Protein AF-A0A0K8Q6B9-F1 (afdb_monomer)

Structure (mmCIF, N/CA/C/O backbone):
data_AF-A0A0K8Q6B9-F1
#
_entry.id   AF-A0A0K8Q6B9-F1
#
loop_
_atom_site.group_PDB
_atom_site.id
_atom_site.type_symbol
_atom_site.label_atom_id
_atom_site.label_alt_id
_atom_site.label_comp_id
_atom_site.label_asym_id
_atom_site.label_entity_id
_atom_site.label_seq_id
_atom_site.pdbx_PDB_ins_code
_atom_site.Cartn_x
_atom_site.Cartn_y
_atom_site.Cartn_z
_atom_site.occupancy
_atom_site.B_iso_or_equiv
_atom_site.auth_seq_id
_atom_site.auth_comp_id
_atom_site.auth_asym_id
_atom_site.auth_atom_id
_atom_site.pdbx_PDB_model_num
ATOM 1 N N . MET A 1 1 ? 32.726 7.159 -2.406 1.00 52.50 1 MET A N 1
ATOM 2 C CA . MET A 1 1 ? 33.282 6.054 -3.217 1.00 52.50 1 MET A CA 1
ATOM 3 C C . MET A 1 1 ? 33.604 4.907 -2.269 1.00 52.50 1 MET A C 1
ATOM 5 O O . MET A 1 1 ? 34.440 5.104 -1.403 1.00 52.50 1 MET A O 1
ATOM 9 N N . GLY A 1 2 ? 32.863 3.796 -2.312 1.00 69.50 2 GLY A N 1
ATOM 10 C CA . GLY A 1 2 ? 32.936 2.729 -1.297 1.00 69.50 2 GLY A CA 1
ATOM 11 C C . GLY A 1 2 ? 32.462 1.387 -1.859 1.00 69.50 2 GLY A C 1
ATOM 12 O O . GLY A 1 2 ? 33.198 0.741 -2.583 1.00 69.50 2 GLY A O 1
ATOM 13 N N . LEU A 1 3 ? 31.213 0.985 -1.608 1.00 58.31 3 LEU A N 1
ATOM 14 C CA . LEU A 1 3 ? 30.665 -0.294 -2.102 1.00 58.31 3 LEU A CA 1
ATOM 15 C C . LEU A 1 3 ? 30.385 -0.330 -3.620 1.00 58.31 3 LEU A C 1
ATOM 17 O O . LEU A 1 3 ? 30.368 -1.401 -4.214 1.00 58.31 3 LEU A O 1
ATOM 21 N N . ALA A 1 4 ? 30.210 0.824 -4.267 1.00 59.00 4 ALA A N 1
ATOM 22 C CA . ALA A 1 4 ? 29.863 0.916 -5.691 1.00 59.00 4 ALA A CA 1
ATOM 23 C C . ALA A 1 4 ? 31.006 0.560 -6.670 1.00 59.00 4 ALA A C 1
ATOM 25 O O . ALA A 1 4 ? 30.773 0.511 -7.873 1.00 59.00 4 ALA A O 1
ATOM 26 N N . THR A 1 5 ? 32.235 0.344 -6.187 1.00 64.56 5 THR A N 1
ATOM 27 C CA . THR A 1 5 ? 33.373 -0.094 -7.021 1.00 64.56 5 THR A CA 1
ATOM 28 C C . THR A 1 5 ? 33.548 -1.613 -7.035 1.00 64.56 5 THR A C 1
ATOM 30 O O . THR A 1 5 ? 34.213 -2.137 -7.921 1.00 64.56 5 THR A O 1
ATOM 33 N N . ILE A 1 6 ? 32.954 -2.316 -6.064 1.00 73.81 6 ILE A N 1
ATOM 34 C CA . ILE A 1 6 ? 33.060 -3.774 -5.887 1.00 73.81 6 ILE A CA 1
ATOM 35 C C . ILE A 1 6 ? 31.790 -4.477 -6.401 1.00 73.81 6 ILE A C 1
ATOM 37 O O . ILE A 1 6 ? 31.825 -5.657 -6.739 1.00 73.81 6 ILE A O 1
ATOM 41 N N . MET A 1 7 ? 30.665 -3.759 -6.503 1.00 77.69 7 MET A N 1
ATOM 42 C CA . MET A 1 7 ? 29.388 -4.279 -7.001 1.00 77.69 7 MET A CA 1
ATOM 43 C C . MET A 1 7 ? 28.570 -3.208 -7.748 1.00 77.69 7 MET A C 1
ATOM 45 O O . MET A 1 7 ? 28.792 -2.015 -7.530 1.00 77.69 7 MET A O 1
ATOM 49 N N . PRO A 1 8 ? 27.590 -3.604 -8.589 1.00 82.94 8 PRO A N 1
ATOM 50 C CA . PRO A 1 8 ? 26.708 -2.666 -9.280 1.00 82.94 8 PRO A CA 1
ATOM 51 C C . PRO A 1 8 ? 25.977 -1.721 -8.318 1.00 82.94 8 PRO A C 1
ATOM 53 O O . PRO A 1 8 ? 25.529 -2.133 -7.245 1.00 82.94 8 PRO A O 1
ATOM 56 N N . ALA A 1 9 ? 25.782 -0.464 -8.729 1.00 83.31 9 ALA A N 1
ATOM 57 C CA . ALA A 1 9 ? 25.163 0.571 -7.895 1.00 83.31 9 ALA A CA 1
ATOM 58 C C . ALA A 1 9 ? 23.762 0.190 -7.376 1.00 83.31 9 ALA A C 1
ATOM 60 O O . ALA A 1 9 ? 23.412 0.520 -6.243 1.00 83.31 9 ALA A O 1
ATOM 61 N N . TRP A 1 10 ? 22.983 -0.553 -8.169 1.00 88.06 10 TRP A N 1
ATOM 62 C CA . TRP A 1 10 ? 21.659 -1.036 -7.769 1.00 88.06 10 TRP A CA 1
ATOM 63 C C . TRP A 1 10 ? 21.729 -2.032 -6.600 1.00 88.06 10 TRP A C 1
ATOM 65 O O . TRP A 1 10 ? 20.901 -1.970 -5.694 1.00 88.06 10 TRP A O 1
ATOM 75 N N . LEU A 1 11 ? 22.744 -2.902 -6.565 1.00 85.81 11 LEU A N 1
ATOM 76 C CA . LEU A 1 11 ? 22.923 -3.878 -5.489 1.00 85.81 11 LEU A CA 1
ATOM 77 C C . LEU A 1 11 ? 23.372 -3.184 -4.201 1.00 85.81 11 LEU A C 1
ATOM 79 O O . LEU A 1 11 ? 22.845 -3.463 -3.125 1.00 85.81 11 LEU A O 1
ATOM 83 N N . ALA A 1 12 ? 24.288 -2.220 -4.320 1.00 86.56 12 ALA A N 1
ATOM 84 C CA . ALA A 1 12 ? 24.705 -1.398 -3.191 1.00 86.56 12 ALA A CA 1
ATOM 85 C C . ALA A 1 12 ? 23.514 -0.635 -2.578 1.00 86.56 12 ALA A C 1
ATOM 87 O O . ALA A 1 12 ? 23.374 -0.601 -1.356 1.00 86.56 12 ALA A O 1
ATOM 88 N N . ALA A 1 13 ? 22.621 -0.080 -3.408 1.00 86.75 13 ALA A N 1
ATOM 89 C CA . ALA A 1 13 ? 21.412 0.596 -2.940 1.00 86.75 13 ALA A CA 1
ATOM 90 C C . ALA A 1 13 ? 20.470 -0.350 -2.172 1.00 86.75 13 ALA A C 1
ATOM 92 O O . ALA A 1 13 ? 19.975 0.020 -1.106 1.00 86.75 13 ALA A O 1
ATOM 93 N N . LEU A 1 14 ? 20.271 -1.583 -2.657 1.00 93.00 14 LEU A N 1
ATOM 94 C CA . LEU A 1 14 ? 19.469 -2.591 -1.955 1.00 93.00 14 LEU A CA 1
ATOM 95 C C . LEU A 1 14 ? 20.076 -2.975 -0.603 1.00 93.00 14 LEU A C 1
ATOM 97 O O . LEU A 1 14 ? 19.341 -3.074 0.376 1.00 93.00 14 LEU A O 1
ATOM 101 N N . LEU A 1 15 ? 21.399 -3.142 -0.514 1.00 91.31 15 LEU A N 1
ATOM 102 C CA . LEU A 1 15 ? 22.068 -3.466 0.752 1.00 91.31 15 LEU A CA 1
ATOM 103 C C . LEU A 1 15 ? 21.968 -2.331 1.772 1.00 91.31 15 LEU A C 1
ATOM 105 O O . LEU A 1 15 ? 21.720 -2.581 2.951 1.00 91.31 15 LEU A O 1
ATOM 109 N N . VAL A 1 16 ? 22.116 -1.082 1.328 1.00 91.25 16 VAL A N 1
ATOM 110 C CA . VAL A 1 16 ? 21.929 0.086 2.197 1.00 91.25 16 VAL A CA 1
ATOM 111 C C . VAL A 1 16 ? 20.477 0.164 2.671 1.00 91.25 16 VAL A C 1
ATOM 113 O O . VAL A 1 16 ? 20.232 0.336 3.862 1.00 91.25 16 VAL A O 1
ATOM 116 N N . CYS A 1 17 ? 19.509 -0.032 1.773 1.00 95.19 17 CYS A N 1
ATOM 117 C CA . CYS A 1 17 ? 18.093 -0.067 2.133 1.00 95.19 17 CYS A CA 1
ATOM 118 C C . CYS A 1 17 ? 17.791 -1.189 3.140 1.00 95.19 17 CYS A C 1
ATOM 120 O O . CYS A 1 17 ? 17.151 -0.946 4.162 1.00 95.19 17 CYS A O 1
ATOM 122 N N . ALA A 1 18 ? 18.327 -2.391 2.915 1.00 95.56 18 ALA A N 1
ATOM 123 C CA . ALA A 1 18 ? 18.199 -3.517 3.832 1.00 95.56 18 ALA A CA 1
ATOM 124 C C . ALA A 1 18 ? 18.795 -3.204 5.214 1.00 95.56 18 ALA A C 1
ATOM 126 O O . ALA A 1 18 ? 18.163 -3.486 6.230 1.00 95.56 18 ALA A O 1
ATOM 127 N N . LEU A 1 19 ? 19.964 -2.558 5.272 1.00 95.94 19 LEU A N 1
ATOM 128 C CA . LEU A 1 19 ? 20.563 -2.110 6.530 1.00 95.94 19 LEU A CA 1
ATOM 129 C C . LEU A 1 19 ? 19.647 -1.127 7.274 1.00 95.94 19 LEU A C 1
ATOM 131 O O . LEU A 1 19 ? 19.423 -1.286 8.474 1.00 95.94 19 LEU A O 1
ATOM 135 N N . PHE A 1 20 ? 19.069 -0.150 6.571 1.00 97.06 20 PHE A N 1
ATOM 136 C CA . PHE A 1 20 ? 18.106 0.778 7.167 1.00 97.06 20 PHE A CA 1
ATOM 137 C C . PHE A 1 20 ? 16.841 0.073 7.657 1.00 97.06 20 PHE A C 1
ATOM 139 O O . PHE A 1 20 ? 16.365 0.393 8.744 1.00 97.06 20 PHE A O 1
ATOM 146 N N . LEU A 1 21 ? 16.322 -0.910 6.917 1.00 96.69 21 LEU A N 1
ATOM 147 C CA . LEU A 1 21 ? 15.183 -1.717 7.360 1.00 96.69 21 LEU A CA 1
ATOM 148 C C . LEU A 1 21 ? 15.510 -2.516 8.622 1.00 96.69 21 LEU A C 1
ATOM 150 O O . LEU A 1 21 ? 14.675 -2.587 9.519 1.00 96.69 21 LEU A O 1
ATOM 154 N N . ILE A 1 22 ? 16.722 -3.062 8.739 1.00 96.94 22 ILE A N 1
ATOM 155 C CA . ILE A 1 22 ? 17.171 -3.760 9.951 1.00 96.94 22 ILE A CA 1
ATOM 156 C C . ILE A 1 22 ? 17.223 -2.789 11.136 1.00 96.94 22 ILE A C 1
ATOM 158 O O . ILE A 1 22 ? 16.688 -3.094 12.202 1.00 96.94 22 ILE A O 1
ATOM 162 N N . ILE A 1 23 ? 17.809 -1.603 10.959 1.00 96.44 23 ILE A N 1
ATOM 163 C CA . ILE A 1 23 ? 17.871 -0.580 12.014 1.00 96.44 23 ILE A CA 1
ATOM 164 C C . ILE A 1 23 ? 16.460 -0.132 12.411 1.00 96.44 23 ILE A C 1
ATOM 166 O O . ILE A 1 23 ? 16.152 -0.059 13.601 1.00 96.44 23 ILE A O 1
ATOM 170 N N . ALA A 1 24 ? 15.584 0.115 11.435 1.00 96.19 24 ALA A N 1
ATOM 171 C CA . ALA A 1 24 ? 14.193 0.482 11.667 1.00 96.19 24 ALA A CA 1
ATOM 172 C C . ALA A 1 24 ? 13.430 -0.627 12.401 1.00 96.19 24 ALA A C 1
ATOM 174 O O . ALA A 1 24 ? 12.689 -0.337 13.335 1.00 96.19 24 ALA A O 1
ATOM 175 N N . LEU A 1 25 ? 13.650 -1.893 12.043 1.00 96.31 25 LEU A N 1
ATOM 176 C CA . LEU A 1 25 ? 13.045 -3.045 12.706 1.00 96.31 25 LEU A CA 1
ATOM 177 C C . LEU A 1 25 ? 13.504 -3.15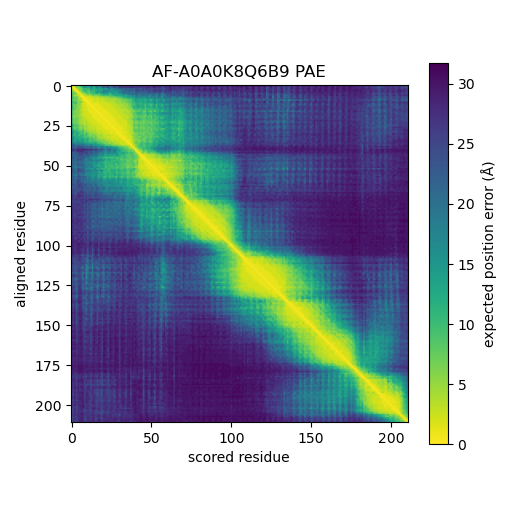5 14.164 1.00 96.31 25 LEU A C 1
ATOM 179 O O . LEU A 1 25 ? 12.677 -3.335 15.057 1.00 96.31 25 LEU A O 1
ATOM 183 N N . ILE A 1 26 ? 14.806 -3.005 14.428 1.00 96.25 26 ILE A N 1
ATOM 184 C CA . ILE A 1 26 ? 15.353 -3.004 15.791 1.00 96.25 26 ILE A CA 1
ATOM 185 C C . ILE A 1 26 ? 14.774 -1.828 16.586 1.00 96.25 26 ILE A C 1
ATOM 187 O O . ILE A 1 26 ? 14.287 -2.020 17.702 1.00 96.25 26 ILE A O 1
ATOM 191 N N . GLY A 1 27 ? 14.763 -0.629 16.001 1.00 95.75 27 GLY A N 1
ATOM 192 C CA . GLY A 1 27 ? 14.175 0.569 16.595 1.00 95.75 27 GLY A CA 1
ATOM 193 C C . GLY A 1 27 ? 12.688 0.396 16.901 1.00 95.75 27 GLY A C 1
ATOM 194 O O . GLY A 1 27 ? 12.253 0.723 18.001 1.00 95.75 27 GLY A O 1
ATOM 195 N N . ALA A 1 28 ? 11.922 -0.201 15.989 1.00 94.25 28 ALA A N 1
ATOM 196 C CA . ALA A 1 28 ? 10.511 -0.513 16.179 1.00 94.25 28 ALA A CA 1
ATOM 197 C C . ALA A 1 28 ? 10.303 -1.556 17.283 1.00 94.25 28 ALA A C 1
ATOM 199 O O . ALA A 1 28 ? 9.434 -1.379 18.129 1.00 94.25 28 ALA A O 1
ATOM 200 N N . LEU A 1 29 ? 11.117 -2.614 17.346 1.00 93.50 29 LEU A N 1
ATOM 201 C CA . LEU A 1 29 ? 11.032 -3.633 18.399 1.00 93.50 29 LEU A CA 1
ATOM 202 C C . LEU A 1 29 ? 11.356 -3.060 19.785 1.00 93.50 29 LEU A C 1
ATOM 204 O O . LEU A 1 29 ? 10.646 -3.337 20.756 1.00 93.50 29 LEU A O 1
ATOM 208 N N . VAL A 1 30 ? 12.413 -2.252 19.893 1.00 92.69 30 VAL A N 1
ATOM 209 C CA . VAL A 1 30 ? 12.786 -1.570 21.142 1.00 92.69 30 VAL A CA 1
ATOM 210 C C . VAL A 1 30 ? 11.733 -0.529 21.512 1.00 92.69 30 VAL A C 1
ATOM 212 O O . VAL A 1 30 ? 11.295 -0.492 22.663 1.00 92.69 30 VAL A O 1
ATOM 215 N N . GLY A 1 31 ? 11.282 0.254 20.533 1.00 87.94 31 GLY A N 1
ATOM 216 C CA . GLY A 1 31 ? 10.220 1.243 20.653 1.00 87.94 31 GLY A CA 1
ATOM 217 C C . GLY A 1 31 ? 8.933 0.614 21.166 1.00 87.94 31 GLY A C 1
ATOM 218 O O . GLY A 1 31 ? 8.438 1.042 22.195 1.00 87.94 31 GLY A O 1
ATOM 219 N N . LEU A 1 32 ? 8.459 -0.477 20.563 1.00 85.25 32 LEU A N 1
ATOM 220 C CA . LEU A 1 32 ? 7.285 -1.231 21.014 1.00 85.25 32 LEU A CA 1
ATOM 221 C C . LEU A 1 32 ? 7.453 -1.763 22.439 1.00 85.25 32 LEU A C 1
ATOM 223 O O . LEU A 1 32 ? 6.526 -1.686 23.241 1.00 85.25 32 LEU A O 1
ATOM 227 N N . ARG A 1 33 ? 8.629 -2.299 22.785 1.00 83.50 33 ARG A N 1
ATOM 228 C CA . ARG A 1 33 ? 8.900 -2.803 24.142 1.00 83.50 33 ARG A CA 1
ATOM 229 C C . ARG A 1 33 ? 8.902 -1.688 25.184 1.00 83.50 33 ARG A C 1
ATOM 231 O O . ARG A 1 33 ? 8.390 -1.890 26.283 1.00 83.50 33 ARG A O 1
ATOM 238 N N . LYS A 1 34 ? 9.475 -0.528 24.860 1.00 81.56 34 LYS A N 1
ATOM 239 C CA . LYS A 1 34 ? 9.505 0.647 25.740 1.00 81.56 34 LYS A CA 1
ATOM 240 C C . LYS A 1 34 ? 8.140 1.322 25.813 1.00 81.56 34 LYS A C 1
ATOM 242 O O . LYS A 1 34 ? 7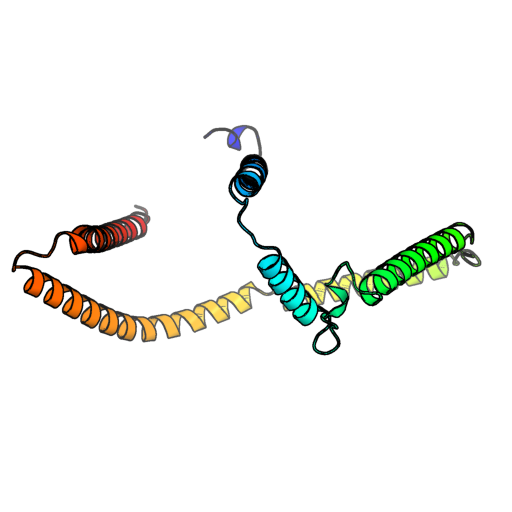.714 1.647 26.909 1.00 81.56 34 LYS A O 1
ATOM 247 N N . PHE A 1 35 ? 7.431 1.423 24.697 1.00 79.12 35 PHE A N 1
ATOM 248 C CA . PHE A 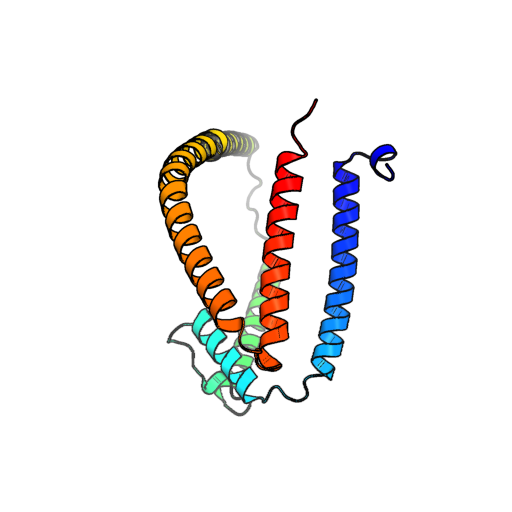1 35 ? 6.069 1.935 24.594 1.00 79.12 35 PHE A CA 1
ATOM 249 C C . PHE A 1 35 ? 5.094 1.100 25.429 1.00 79.12 35 PHE A C 1
ATOM 251 O O . PHE A 1 35 ? 4.374 1.652 26.250 1.00 79.12 35 PHE A O 1
ATOM 258 N N . LYS A 1 36 ? 5.160 -0.237 25.342 1.00 70.38 36 LYS A N 1
ATOM 259 C CA . LYS A 1 36 ? 4.370 -1.141 26.200 1.00 70.38 36 LYS A CA 1
ATOM 260 C C . LYS A 1 36 ? 4.673 -0.976 27.692 1.00 70.38 36 LYS A C 1
ATOM 262 O O . LYS A 1 36 ? 3.767 -1.083 28.502 1.00 70.38 36 LYS A O 1
ATOM 267 N N . LYS A 1 37 ? 5.935 -0.730 28.065 1.00 71.12 37 LYS A N 1
ATOM 268 C CA . LYS A 1 37 ? 6.324 -0.491 29.469 1.00 71.12 37 LYS A CA 1
ATOM 269 C C . LYS A 1 37 ? 5.956 0.912 29.960 1.00 71.12 37 LYS A C 1
ATOM 271 O O . LYS A 1 37 ? 5.688 1.081 31.141 1.00 71.12 37 LYS A O 1
ATOM 276 N N . ALA A 1 38 ? 5.967 1.899 29.068 1.00 69.12 38 ALA A N 1
ATOM 277 C CA . ALA A 1 38 ? 5.635 3.288 29.361 1.00 69.12 38 ALA A CA 1
ATOM 278 C C . ALA A 1 38 ? 4.122 3.562 29.338 1.00 69.12 38 ALA A C 1
ATOM 280 O O . ALA A 1 38 ? 3.703 4.626 29.781 1.00 69.12 38 ALA A O 1
ATOM 281 N N . MET A 1 39 ? 3.304 2.613 28.864 1.00 57.97 39 MET A N 1
ATOM 282 C CA . MET A 1 39 ? 1.842 2.687 28.906 1.00 57.97 39 MET A CA 1
ATOM 283 C C . MET A 1 39 ? 1.225 1.686 29.897 1.00 57.97 39 MET A C 1
ATOM 285 O O . MET A 1 39 ? 0.671 0.671 29.481 1.00 57.97 39 MET A O 1
ATOM 289 N N . PRO A 1 40 ? 1.208 1.999 31.204 1.00 59.66 40 PRO A N 1
ATOM 290 C CA . PRO A 1 40 ? 0.218 1.463 32.135 1.00 59.66 40 PRO A CA 1
ATOM 291 C C . PRO A 1 40 ? -1.125 2.233 32.090 1.00 59.66 40 PRO A C 1
ATOM 293 O O . PRO A 1 40 ? -1.908 2.134 33.025 1.00 59.66 40 PRO A O 1
ATOM 296 N N . LEU A 1 41 ? -1.392 3.029 31.040 1.00 55.97 41 LEU A N 1
ATOM 297 C CA . LEU A 1 41 ? -2.471 4.035 31.006 1.00 55.97 41 LEU A CA 1
ATOM 298 C C . LEU A 1 41 ? -3.359 4.002 29.749 1.00 55.97 41 LEU A C 1
ATOM 300 O O . LEU A 1 41 ? -4.010 4.998 29.458 1.00 55.97 41 LEU A O 1
ATOM 304 N N . LEU A 1 42 ? -3.394 2.916 28.972 1.00 59.94 42 LEU A N 1
ATOM 305 C CA . LEU A 1 42 ? -4.498 2.734 28.020 1.00 59.94 42 LEU A CA 1
ATOM 306 C C . LEU A 1 42 ? -5.636 2.059 28.793 1.00 59.94 42 LEU A C 1
ATOM 308 O O . LEU A 1 42 ? -5.556 0.844 28.992 1.00 59.94 42 LEU A O 1
ATOM 312 N N . PRO A 1 43 ? -6.642 2.805 29.294 1.00 66.62 43 PRO A N 1
ATOM 313 C CA . PRO A 1 43 ? -7.769 2.188 29.969 1.00 66.62 43 PRO A CA 1
ATOM 314 C C . PRO A 1 43 ? -8.466 1.240 28.994 1.00 66.62 43 PRO A C 1
ATOM 316 O O . PRO A 1 43 ? -8.495 1.478 27.781 1.00 66.62 43 PRO A O 1
ATOM 319 N N . GLU A 1 44 ? -9.018 0.146 29.518 1.00 70.00 44 GLU A N 1
ATOM 320 C CA . GLU A 1 44 ? -9.679 -0.872 28.693 1.00 70.00 44 GLU A CA 1
ATOM 321 C C . GLU A 1 44 ? -10.752 -0.277 27.771 1.00 70.00 44 GLU A C 1
ATOM 323 O O . GLU A 1 44 ? -10.966 -0.771 26.663 1.00 70.00 44 GLU A O 1
ATOM 328 N N . ASP A 1 45 ? -11.350 0.840 28.179 1.00 70.81 45 ASP A N 1
ATOM 329 C CA . ASP A 1 45 ? -12.348 1.575 27.412 1.00 70.81 45 ASP A CA 1
ATOM 330 C C . ASP A 1 45 ? -11.801 2.166 26.100 1.00 70.81 45 ASP A C 1
ATOM 332 O O . ASP A 1 45 ? -12.507 2.148 25.094 1.00 70.81 45 ASP A O 1
ATOM 336 N N . THR A 1 46 ? -10.539 2.615 26.034 1.00 78.06 46 THR A N 1
ATOM 337 C CA . THR A 1 46 ? -9.959 3.141 24.777 1.00 78.06 46 THR A CA 1
ATOM 338 C C . THR A 1 46 ? -9.674 2.021 23.785 1.00 78.06 46 THR A C 1
ATOM 340 O O . THR A 1 46 ? -9.882 2.166 22.582 1.00 78.06 46 THR A O 1
ATOM 343 N N . ILE A 1 47 ? -9.232 0.868 24.294 1.00 77.19 47 ILE A N 1
ATOM 344 C CA . ILE A 1 47 ? -9.042 -0.335 23.479 1.00 77.19 47 ILE A CA 1
ATOM 345 C C . ILE A 1 47 ? -10.402 -0.847 22.989 1.00 77.19 47 ILE A C 1
ATOM 347 O O . ILE A 1 47 ? -10.507 -1.307 21.851 1.00 77.19 47 ILE A O 1
ATOM 351 N N . ARG A 1 48 ? -11.448 -0.752 23.818 1.00 79.38 48 ARG A N 1
ATOM 352 C CA . ARG A 1 48 ? -12.822 -1.103 23.440 1.00 79.38 48 ARG A CA 1
ATOM 353 C C . ARG A 1 48 ? -13.359 -0.177 22.348 1.00 79.38 48 ARG A C 1
ATOM 355 O O . ARG A 1 48 ? -13.875 -0.692 21.362 1.00 79.38 48 ARG A O 1
ATOM 362 N N . GLY A 1 49 ? -13.167 1.138 22.477 1.00 82.81 49 GLY A N 1
ATOM 363 C CA . GLY A 1 49 ? -13.536 2.124 21.454 1.00 82.81 49 GLY A CA 1
ATOM 364 C C . GLY A 1 49 ? -12.846 1.859 20.114 1.00 82.81 49 GLY A C 1
ATOM 365 O O . GLY A 1 49 ? -13.512 1.689 19.103 1.00 82.81 49 GLY A O 1
ATOM 366 N N . LEU A 1 50 ? -11.525 1.651 20.120 1.00 83.31 50 LEU A N 1
ATOM 367 C CA . LEU A 1 50 ? -10.772 1.304 18.905 1.00 83.31 50 LEU A CA 1
ATOM 368 C C . LEU A 1 50 ? -11.247 0.000 18.251 1.00 83.31 50 LEU A C 1
ATOM 370 O O . LEU A 1 50 ? -11.316 -0.096 17.027 1.00 83.31 50 LEU A O 1
ATOM 374 N N . LYS A 1 51 ? -11.563 -1.025 19.051 1.00 82.81 51 LYS A N 1
ATOM 375 C CA . LYS A 1 51 ? -12.117 -2.281 18.528 1.00 82.81 51 LYS A CA 1
ATOM 376 C C . LYS A 1 51 ? -13.530 -2.103 17.975 1.00 82.81 51 LYS A C 1
ATOM 378 O O . LYS A 1 51 ? -13.867 -2.787 17.015 1.00 82.81 51 LYS A O 1
ATOM 383 N N . HIS A 1 52 ? -14.332 -1.220 18.565 1.00 82.50 52 HIS A N 1
ATOM 384 C CA . HIS A 1 52 ? -15.651 -0.862 18.057 1.00 82.50 52 HIS A CA 1
ATOM 385 C C . HIS A 1 52 ? -15.539 -0.159 16.701 1.00 82.50 52 HIS A C 1
ATOM 387 O O . HIS A 1 52 ? -16.149 -0.615 15.740 1.00 82.50 52 HIS A O 1
ATOM 393 N N . ASP A 1 53 ? -14.667 0.844 16.585 1.00 85.12 53 ASP A N 1
ATOM 394 C CA . ASP A 1 53 ? -14.440 1.574 15.333 1.00 85.12 53 ASP A CA 1
ATOM 395 C C . ASP A 1 53 ? -13.922 0.649 14.218 1.00 85.12 53 ASP A C 1
ATOM 397 O O . ASP A 1 53 ? -14.388 0.702 13.080 1.00 85.12 53 ASP A O 1
ATOM 401 N N . LEU A 1 54 ? -13.005 -0.269 14.549 1.00 84.44 54 LEU A N 1
ATOM 402 C CA . LEU A 1 54 ? -12.536 -1.312 13.628 1.00 84.44 54 LEU A CA 1
ATOM 403 C C . LEU A 1 54 ? -13.639 -2.309 13.244 1.00 84.44 54 LEU A C 1
ATOM 405 O O . LEU A 1 54 ? -13.665 -2.781 12.107 1.00 84.44 54 LEU A O 1
ATOM 409 N N . GLY A 1 55 ? -14.525 -2.647 14.182 1.00 83.00 55 GLY A N 1
ATOM 410 C CA . GLY A 1 55 ? -15.683 -3.506 13.946 1.00 83.00 55 GLY A CA 1
ATOM 411 C C . GLY A 1 55 ? -16.652 -2.880 12.951 1.00 83.00 55 GLY A C 1
ATOM 412 O O . GLY A 1 55 ? -16.992 -3.505 11.950 1.00 83.00 55 GLY A O 1
ATOM 413 N N . ILE A 1 56 ? -16.994 -1.609 13.157 1.00 84.81 56 ILE A N 1
ATOM 414 C CA . ILE A 1 56 ? -17.848 -0.829 12.256 1.00 84.81 56 ILE A CA 1
ATOM 415 C C . ILE A 1 56 ? -17.189 -0.649 10.884 1.00 84.81 56 ILE A C 1
ATOM 417 O O . ILE A 1 56 ? -17.846 -0.829 9.863 1.00 84.81 56 ILE A O 1
ATOM 421 N N . ALA A 1 57 ? -15.885 -0.367 10.821 1.00 87.94 57 ALA A N 1
ATOM 422 C CA . ALA A 1 57 ? -15.176 -0.232 9.546 1.00 87.94 57 ALA A CA 1
ATOM 423 C C . ALA A 1 57 ? -15.168 -1.532 8.720 1.00 87.94 57 ALA A C 1
ATOM 425 O O . ALA A 1 57 ? -15.092 -1.487 7.493 1.00 87.94 57 ALA A O 1
ATOM 426 N N . LYS A 1 58 ? -15.229 -2.692 9.384 1.00 84.25 58 LYS A N 1
ATOM 427 C CA . LYS A 1 58 ? -15.171 -4.003 8.733 1.00 84.25 58 LYS A CA 1
ATOM 428 C C . LYS A 1 58 ? -16.548 -4.582 8.408 1.00 84.25 58 LYS A C 1
ATOM 430 O O . LYS A 1 58 ? -16.714 -5.178 7.348 1.00 84.25 58 LYS A O 1
ATOM 435 N N . GLU A 1 59 ? -17.494 -4.475 9.334 1.00 81.00 59 GLU A N 1
ATOM 436 C CA . GLU A 1 59 ? -18.799 -5.153 9.282 1.00 81.00 59 GLU A CA 1
ATOM 437 C C . GLU A 1 59 ? -19.968 -4.165 9.098 1.00 81.00 59 GLU A C 1
ATOM 439 O O . GLU A 1 59 ? -21.099 -4.581 8.849 1.00 81.00 59 GLU A O 1
ATOM 444 N N . GLY A 1 60 ? -19.707 -2.854 9.143 1.00 78.25 60 GLY A N 1
ATOM 445 C CA . GLY A 1 60 ? -20.719 -1.815 8.964 1.00 78.25 60 GLY A CA 1
ATOM 446 C C . GLY A 1 60 ? -21.743 -1.790 10.101 1.00 78.25 60 GLY A C 1
ATOM 447 O O . GLY A 1 60 ? -21.446 -2.138 11.241 1.00 78.25 60 GLY A O 1
ATOM 448 N N . SER A 1 61 ? -22.980 -1.396 9.793 1.00 75.25 61 SER A N 1
ATOM 449 C CA . SER A 1 61 ? -24.092 -1.323 10.758 1.00 75.25 61 SER A CA 1
ATOM 450 C C . SER A 1 61 ? -24.560 -2.679 11.298 1.00 75.25 61 SER A C 1
ATOM 452 O O . SER A 1 61 ? -25.370 -2.717 12.220 1.00 75.25 61 SER A O 1
ATOM 454 N N . ALA A 1 62 ? -24.067 -3.787 10.739 1.00 79.06 62 ALA A N 1
ATOM 455 C CA . ALA A 1 62 ? -24.343 -5.132 11.231 1.00 79.06 62 ALA A CA 1
ATOM 456 C C . ALA A 1 62 ? -23.451 -5.528 12.425 1.00 79.06 62 ALA A C 1
ATOM 458 O O . ALA A 1 62 ? -23.627 -6.612 12.981 1.00 79.06 62 ALA A O 1
ATOM 459 N N . PHE A 1 63 ? -22.490 -4.682 12.811 1.00 75.50 63 PHE A N 1
ATOM 460 C CA . PHE A 1 63 ? -21.593 -4.948 13.929 1.00 75.50 63 PHE A CA 1
ATOM 461 C C . PHE A 1 63 ? -22.320 -4.835 15.276 1.00 75.50 63 PHE A C 1
ATOM 463 O O . PHE A 1 63 ? -22.807 -3.766 15.645 1.00 75.50 63 PHE A O 1
ATOM 470 N N . ASP A 1 64 ? -22.336 -5.929 16.038 1.00 76.75 64 ASP A N 1
ATOM 471 C CA . ASP A 1 64 ? -22.901 -5.962 17.385 1.00 76.75 64 ASP A CA 1
ATOM 472 C C . ASP A 1 64 ? -21.822 -5.632 18.443 1.00 76.75 64 ASP A C 1
ATOM 474 O O . ASP A 1 64 ? -20.896 -6.429 18.661 1.00 76.75 64 ASP A O 1
ATOM 478 N N . PRO A 1 65 ? -21.915 -4.482 19.141 1.00 72.62 65 PRO A N 1
ATOM 479 C CA . PRO A 1 65 ? -20.950 -4.094 20.166 1.00 72.62 65 PRO A CA 1
ATOM 480 C C . PRO A 1 65 ? -20.937 -5.037 21.380 1.00 72.62 65 PRO A C 1
ATOM 482 O O . PRO A 1 65 ? -19.931 -5.068 22.092 1.00 72.62 65 PRO A O 1
ATOM 485 N N . ALA A 1 66 ? -21.985 -5.840 21.608 1.00 70.31 66 ALA A N 1
ATOM 486 C CA . ALA A 1 66 ? -22.044 -6.799 22.715 1.00 70.31 66 ALA A CA 1
ATOM 487 C C . ALA A 1 66 ? -21.009 -7.932 22.583 1.00 70.31 66 ALA A C 1
ATOM 489 O O . ALA A 1 66 ? -20.613 -8.535 23.582 1.00 70.31 66 ALA A O 1
ATOM 490 N N . VAL A 1 67 ? -20.500 -8.191 21.372 1.00 66.94 67 VAL A N 1
ATOM 491 C CA . VAL A 1 67 ? -19.441 -9.186 21.109 1.00 66.94 67 VAL A CA 1
ATOM 492 C C . VAL A 1 67 ? -18.082 -8.754 21.688 1.00 66.94 67 VAL A C 1
ATOM 494 O O . VAL A 1 67 ? -17.186 -9.583 21.866 1.00 66.94 67 VAL A O 1
ATOM 497 N N . LEU A 1 68 ? -17.902 -7.464 21.996 1.00 66.12 68 LEU A N 1
ATOM 498 C CA . LEU A 1 68 ? -16.658 -6.930 22.560 1.00 66.12 68 LEU A CA 1
ATOM 499 C C . LEU A 1 68 ? -16.515 -7.163 24.069 1.00 66.12 68 LEU A C 1
ATOM 501 O O . LEU A 1 68 ? -15.396 -7.052 24.576 1.00 66.12 68 LEU A O 1
ATOM 505 N N . ASP A 1 69 ? -17.599 -7.488 24.775 1.00 70.88 69 ASP A N 1
ATOM 506 C CA . ASP A 1 69 ? -17.566 -7.764 26.210 1.00 70.88 69 ASP A CA 1
ATOM 507 C C . ASP A 1 69 ? -17.168 -9.234 26.467 1.00 70.88 69 ASP A C 1
ATOM 509 O O . ASP A 1 69 ? -17.880 -10.153 26.060 1.00 70.88 69 ASP A O 1
ATOM 513 N N . PRO A 1 70 ? -16.030 -9.510 27.131 1.00 63.03 70 PRO A N 1
ATOM 514 C CA . PRO A 1 70 ? -15.584 -10.875 27.410 1.00 63.03 70 PRO A CA 1
ATOM 515 C C . PRO A 1 70 ? -16.519 -11.666 28.345 1.00 63.03 70 PRO A C 1
ATOM 517 O O . PRO A 1 70 ? -16.386 -12.892 28.428 1.00 63.03 70 PRO A O 1
ATOM 520 N N . SER A 1 71 ? -17.444 -10.999 29.040 1.00 62.19 71 SER A N 1
ATOM 521 C CA . SER A 1 71 ? -18.442 -11.631 29.908 1.00 62.19 71 SER A CA 1
ATOM 522 C C . SER A 1 71 ? -19.750 -11.992 29.192 1.00 62.19 71 SER A C 1
ATOM 524 O O . SER A 1 71 ? -20.532 -12.772 29.736 1.00 62.19 71 SER A O 1
ATOM 526 N N . SER A 1 72 ? -19.964 -11.505 27.966 1.00 63.25 72 SER A N 1
ATOM 527 C CA . SER A 1 72 ? -21.200 -11.728 27.216 1.00 63.25 72 SER A CA 1
ATOM 528 C C . SER A 1 72 ? -21.246 -13.120 26.568 1.00 63.25 72 SER A C 1
ATOM 530 O O . SER A 1 72 ? -20.236 -13.681 26.117 1.00 63.25 72 SER A O 1
ATOM 532 N N . GLU A 1 73 ? -22.438 -13.714 26.506 1.00 63.12 73 GLU A N 1
ATOM 533 C CA . GLU A 1 73 ? -22.663 -15.012 25.854 1.00 63.12 73 GLU A CA 1
ATOM 534 C C . GLU A 1 73 ? -22.347 -14.959 24.350 1.00 63.12 73 GLU A C 1
ATOM 536 O O . GLU A 1 73 ? -21.918 -15.947 23.756 1.00 63.12 73 GLU A O 1
ATOM 541 N N . GLN A 1 74 ? -22.453 -13.775 23.752 1.00 62.25 74 GLN A N 1
ATOM 542 C CA . GLN A 1 74 ? -22.207 -13.486 22.346 1.00 62.25 74 GLN A CA 1
ATOM 543 C C . GLN A 1 74 ? -20.714 -13.577 22.004 1.00 62.25 74 GLN A C 1
ATOM 545 O O . GLN A 1 74 ? -20.359 -14.130 20.963 1.00 62.25 74 GLN A O 1
ATOM 550 N N . ALA A 1 75 ? -19.812 -13.134 22.889 1.00 61.66 75 ALA A N 1
ATOM 551 C CA . ALA A 1 75 ? -18.370 -13.316 22.704 1.00 61.66 75 ALA A CA 1
ATOM 552 C C . ALA A 1 75 ? -17.963 -14.800 22.776 1.00 61.66 75 ALA A C 1
ATOM 554 O O . ALA A 1 75 ? -17.071 -15.250 22.045 1.00 61.66 75 ALA A O 1
ATOM 555 N N . ARG A 1 76 ? -18.636 -15.583 23.630 1.00 64.25 76 ARG A N 1
ATOM 556 C CA . ARG A 1 76 ? -18.435 -17.038 23.744 1.00 64.25 76 ARG A CA 1
ATOM 557 C C . ARG A 1 76 ? -19.000 -17.777 22.532 1.00 64.25 76 ARG A C 1
ATOM 559 O O . ARG A 1 76 ? -18.309 -18.631 21.983 1.00 64.25 76 ARG A O 1
ATOM 566 N N . ALA A 1 77 ? -20.178 -17.386 22.050 1.00 70.12 77 ALA A N 1
ATOM 567 C CA . ALA A 1 77 ? -20.774 -17.909 20.824 1.00 70.12 77 ALA A CA 1
ATOM 568 C C . ALA A 1 77 ? -19.946 -17.550 19.578 1.00 70.12 77 ALA A C 1
ATOM 570 O O . ALA A 1 77 ? -19.734 -18.399 18.717 1.00 70.12 77 ALA A O 1
ATOM 571 N N . ALA A 1 78 ? -19.391 -16.336 19.500 1.00 71.31 78 ALA A N 1
ATOM 572 C CA . ALA A 1 78 ? -18.521 -15.914 18.403 1.00 71.31 78 ALA A CA 1
ATOM 573 C C . ALA A 1 78 ? -17.186 -16.674 18.388 1.00 71.31 78 ALA A C 1
ATOM 575 O O . ALA A 1 78 ? -16.684 -17.012 17.314 1.00 71.31 78 ALA A O 1
ATOM 576 N N . LYS A 1 79 ? -16.607 -16.972 19.561 1.00 73.50 79 LYS A N 1
ATOM 577 C CA . LYS A 1 79 ? -15.435 -17.855 19.669 1.00 73.50 79 LYS A CA 1
ATOM 578 C C . LYS A 1 79 ? -15.784 -19.285 19.262 1.00 73.50 79 LYS A C 1
ATOM 580 O O . LYS A 1 79 ? -15.139 -19.808 18.365 1.00 73.50 79 LYS A O 1
ATOM 585 N N . ALA A 1 80 ? -16.865 -19.851 19.797 1.00 76.19 80 ALA A N 1
ATOM 586 C CA . ALA A 1 80 ? -17.325 -21.191 19.436 1.00 76.19 80 ALA A CA 1
ATOM 587 C C . ALA A 1 80 ? -17.632 -21.324 17.932 1.00 76.19 80 ALA A C 1
ATOM 589 O O . ALA A 1 80 ? -17.256 -22.312 17.312 1.00 76.19 80 ALA A O 1
ATOM 590 N N . ALA A 1 81 ? -18.237 -20.309 17.309 1.00 78.06 81 ALA A N 1
ATOM 591 C CA . ALA A 1 81 ? -18.496 -20.283 15.872 1.00 78.06 81 ALA A CA 1
ATOM 592 C C . ALA A 1 81 ? -17.208 -20.148 15.044 1.00 78.06 81 ALA A C 1
ATOM 594 O O . ALA A 1 81 ? -17.094 -20.766 13.985 1.00 78.06 81 ALA A O 1
ATOM 595 N N . LYS A 1 82 ? -16.224 -19.361 15.505 1.00 80.12 82 LYS A N 1
ATOM 596 C CA . LYS A 1 82 ? -14.900 -19.271 14.864 1.00 80.12 82 LYS A CA 1
ATOM 597 C C . LYS A 1 82 ? -14.138 -20.585 14.974 1.00 80.12 82 LYS A C 1
ATOM 599 O O . LYS A 1 82 ? -13.572 -21.019 13.976 1.00 80.12 82 LYS A O 1
ATOM 604 N N . ASP A 1 83 ? -14.174 -21.231 16.132 1.00 79.38 83 ASP A N 1
ATOM 605 C CA . ASP A 1 83 ? -13.512 -22.511 16.373 1.00 79.38 83 ASP A CA 1
ATOM 606 C C . ASP A 1 83 ? -14.200 -23.643 15.599 1.00 79.38 83 ASP A C 1
ATOM 608 O O . ASP A 1 83 ? -13.519 -24.454 14.977 1.00 79.38 83 ASP A O 1
ATOM 612 N N . ALA A 1 84 ? -15.535 -23.640 15.509 1.00 77.62 84 ALA A N 1
ATOM 613 C CA . ALA A 1 84 ? -16.298 -24.568 14.676 1.00 77.62 84 ALA A CA 1
ATOM 614 C C . ALA A 1 84 ? -16.032 -24.354 13.178 1.00 77.62 84 ALA A C 1
ATOM 616 O O . ALA A 1 84 ? -15.811 -25.320 12.454 1.00 77.62 84 ALA A O 1
ATOM 617 N N . LYS A 1 85 ? -15.974 -23.101 12.700 1.00 81.19 85 LYS A N 1
ATOM 618 C CA . LYS A 1 85 ? -15.580 -22.798 11.312 1.00 81.19 85 LYS A CA 1
ATOM 619 C C . LYS A 1 85 ? -14.128 -23.175 11.036 1.00 81.19 85 LYS A C 1
ATOM 621 O O . LYS A 1 85 ? -13.831 -23.668 9.954 1.00 81.19 85 LYS A O 1
ATOM 626 N N . ALA A 1 86 ? -13.222 -22.973 11.990 1.00 82.19 86 ALA A N 1
ATOM 627 C CA . ALA A 1 86 ? -11.827 -23.376 11.860 1.00 82.19 86 ALA A CA 1
ATOM 628 C C . ALA A 1 86 ? -11.676 -24.905 11.856 1.00 82.19 86 ALA A C 1
ATOM 630 O O . ALA A 1 86 ? -10.876 -25.425 11.082 1.00 82.19 86 ALA A O 1
ATOM 631 N N . ALA A 1 87 ? -12.456 -25.623 12.667 1.00 79.06 87 ALA A N 1
ATOM 632 C CA . ALA A 1 87 ? -12.509 -27.081 12.674 1.00 79.06 87 ALA A CA 1
ATOM 633 C C . ALA A 1 87 ? -13.121 -27.630 11.377 1.00 79.06 87 ALA A C 1
ATOM 635 O O . ALA A 1 87 ? -12.535 -28.516 10.768 1.00 79.06 87 ALA A O 1
ATOM 636 N N . ALA A 1 88 ? -14.224 -27.049 10.894 1.00 77.62 88 ALA A N 1
ATOM 637 C CA . ALA A 1 88 ? -14.841 -27.415 9.621 1.00 77.62 88 ALA A CA 1
ATOM 638 C C . ALA A 1 88 ? -13.913 -27.126 8.431 1.00 77.62 88 ALA A C 1
ATOM 640 O O . ALA A 1 88 ? -13.759 -27.971 7.561 1.00 77.62 88 ALA A O 1
ATOM 641 N N . ALA A 1 89 ? -13.217 -25.986 8.420 1.00 83.06 89 ALA A N 1
ATOM 642 C CA . ALA A 1 89 ? -12.248 -25.661 7.374 1.00 83.06 89 ALA A CA 1
ATOM 643 C C . ALA A 1 89 ? -11.008 -26.569 7.412 1.00 83.06 89 ALA A C 1
ATOM 645 O O . ALA A 1 89 ? -10.422 -26.846 6.368 1.00 83.06 89 ALA A O 1
ATOM 646 N N . LYS A 1 90 ? -10.585 -27.032 8.597 1.00 78.19 90 LYS A N 1
ATOM 647 C CA . LYS A 1 90 ? -9.531 -28.048 8.727 1.00 78.19 90 LYS A CA 1
ATOM 648 C C . LYS A 1 90 ? -10.017 -29.408 8.233 1.00 78.19 90 LYS A C 1
ATOM 650 O O . LYS A 1 90 ? -9.340 -29.992 7.400 1.00 78.19 90 LYS A O 1
ATOM 655 N N . ALA A 1 91 ? -11.210 -29.839 8.638 1.00 78.12 91 ALA A N 1
ATOM 656 C CA . ALA A 1 91 ? -11.822 -31.082 8.177 1.00 78.12 91 ALA A CA 1
ATOM 657 C C . ALA A 1 91 ? -12.066 -31.081 6.659 1.00 78.12 91 ALA A C 1
ATOM 659 O O . ALA A 1 91 ? -11.828 -32.082 5.998 1.00 78.12 91 ALA A O 1
ATOM 660 N N . GLU A 1 92 ? -12.469 -29.952 6.073 1.00 77.31 92 GLU A N 1
ATOM 661 C CA . GLU A 1 92 ? -12.649 -29.809 4.627 1.00 77.31 92 GLU A CA 1
ATOM 662 C C . GLU A 1 92 ? -11.307 -29.790 3.884 1.00 77.31 92 GLU A C 1
ATOM 664 O O . GLU A 1 92 ? -11.195 -30.374 2.811 1.00 77.31 92 GLU A O 1
ATOM 669 N N . LYS A 1 93 ? -10.262 -29.166 4.446 1.00 77.00 93 LYS A N 1
ATOM 670 C CA . LYS A 1 93 ? -8.900 -29.236 3.892 1.00 77.00 93 LYS A CA 1
ATOM 671 C C . LYS A 1 93 ? -8.324 -30.646 3.970 1.00 77.00 93 LYS A C 1
ATOM 673 O O . LYS A 1 93 ? -7.689 -31.073 3.016 1.00 77.00 93 LYS A O 1
ATOM 678 N N . GLU A 1 94 ? -8.557 -31.361 5.064 1.00 73.75 94 GLU A N 1
ATOM 679 C CA . GLU A 1 94 ? -8.145 -32.755 5.243 1.00 73.75 94 GLU A CA 1
ATOM 680 C C . GLU A 1 94 ? -8.944 -33.689 4.324 1.00 73.75 94 GLU A C 1
ATOM 682 O O . GLU A 1 94 ? -8.352 -34.549 3.681 1.00 73.75 94 GLU A O 1
ATOM 687 N N . ALA A 1 95 ? -10.248 -33.457 4.143 1.00 70.88 95 ALA A N 1
ATOM 688 C CA . ALA A 1 95 ? -11.078 -34.180 3.179 1.00 70.88 95 ALA A CA 1
ATOM 689 C C . ALA A 1 95 ? -10.666 -33.895 1.725 1.00 70.88 95 ALA A C 1
ATOM 691 O O . ALA A 1 95 ? -10.611 -34.814 0.916 1.00 70.88 95 ALA A O 1
ATOM 692 N N . LYS A 1 96 ? -10.311 -32.647 1.391 1.00 69.44 96 LYS A N 1
ATOM 693 C CA . LYS A 1 96 ? -9.778 -32.258 0.072 1.00 69.44 96 LYS A CA 1
ATOM 694 C C . LYS A 1 96 ? -8.338 -32.723 -0.163 1.00 69.44 96 LYS A C 1
ATOM 696 O O . LYS A 1 96 ? -7.935 -32.836 -1.312 1.00 69.44 96 LYS A O 1
ATOM 701 N N . ALA A 1 97 ? -7.563 -32.969 0.894 1.00 67.62 97 ALA A N 1
ATOM 702 C CA . ALA A 1 97 ? -6.222 -33.547 0.806 1.00 67.62 97 ALA A CA 1
ATOM 703 C C . ALA A 1 97 ? -6.255 -35.084 0.725 1.00 67.62 97 ALA A C 1
ATOM 705 O O . ALA A 1 97 ? -5.389 -35.677 0.088 1.00 67.62 97 ALA A O 1
ATOM 706 N N . ALA A 1 98 ? -7.247 -35.722 1.358 1.00 63.53 98 ALA A N 1
ATOM 707 C CA . ALA A 1 98 ? -7.478 -37.165 1.308 1.00 63.53 98 ALA A CA 1
ATOM 708 C C . ALA A 1 98 ? -8.211 -37.603 0.031 1.00 63.53 98 ALA A C 1
ATOM 710 O O . ALA A 1 98 ? -7.968 -38.696 -0.479 1.00 63.53 98 ALA A O 1
ATOM 711 N N . ALA A 1 99 ? -9.076 -36.747 -0.517 1.00 64.44 99 ALA A N 1
ATOM 712 C CA . ALA A 1 99 ? -9.569 -36.891 -1.873 1.00 64.44 99 ALA A CA 1
ATOM 713 C C . ALA A 1 99 ? -8.422 -36.546 -2.828 1.00 64.44 99 ALA A C 1
ATOM 715 O O . ALA A 1 99 ? -8.170 -35.375 -3.110 1.00 64.44 99 ALA A O 1
ATOM 716 N N . GLN A 1 100 ? -7.707 -37.565 -3.318 1.00 62.81 100 GLN A N 1
ATOM 717 C CA . GLN A 1 100 ? -6.883 -37.376 -4.508 1.00 62.81 100 GLN A CA 1
ATOM 718 C C . GLN A 1 100 ? -7.784 -36.742 -5.571 1.00 62.81 100 GLN A C 1
ATOM 720 O O . GLN A 1 100 ? -8.846 -37.304 -5.855 1.00 62.81 100 GLN A O 1
ATOM 725 N N . PRO A 1 101 ? -7.430 -35.560 -6.104 1.00 63.81 101 PRO A N 1
ATOM 726 C CA . PRO A 1 101 ? -8.207 -34.971 -7.173 1.00 63.81 101 PRO A CA 1
ATOM 727 C C . PRO A 1 101 ? -8.219 -35.990 -8.307 1.00 63.81 101 PRO A C 1
ATOM 729 O O . PRO A 1 101 ? -7.161 -36.369 -8.810 1.00 63.81 101 PRO A O 1
ATOM 732 N N . ASP A 1 102 ? -9.411 -36.468 -8.659 1.00 63.66 102 ASP A N 1
ATOM 733 C CA . ASP A 1 102 ? -9.611 -37.227 -9.881 1.00 63.66 102 ASP A CA 1
ATOM 734 C C . ASP A 1 102 ? -9.292 -36.268 -11.028 1.00 63.66 102 ASP A C 1
ATOM 736 O O . ASP A 1 102 ? -10.098 -35.425 -11.424 1.00 63.66 102 ASP A O 1
ATOM 740 N N . LEU A 1 103 ? -8.036 -36.318 -11.473 1.00 62.44 103 LEU A N 1
ATOM 741 C CA . LEU A 1 103 ? -7.496 -35.461 -12.522 1.00 62.44 103 LEU A CA 1
ATOM 742 C C . LEU A 1 10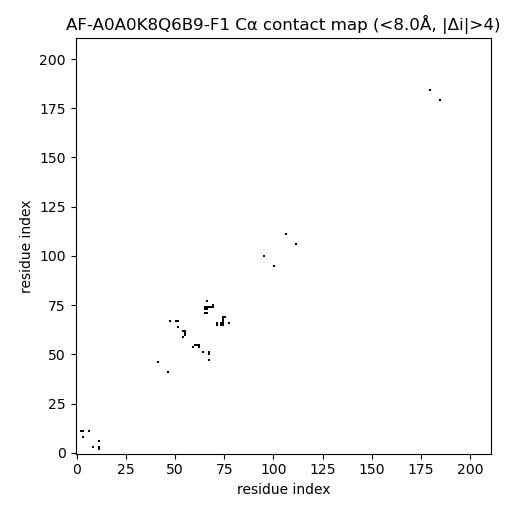3 ? -8.068 -35.830 -13.899 1.00 62.44 103 LEU A C 1
ATOM 744 O O . LEU A 1 103 ? -7.680 -35.221 -14.897 1.00 62.44 103 LEU A O 1
ATOM 748 N N . GLY A 1 104 ? -9.002 -36.787 -13.951 1.00 68.56 104 GLY A N 1
ATOM 749 C CA . GLY A 1 104 ? -9.568 -37.301 -15.179 1.00 68.56 104 GLY A CA 1
ATOM 750 C C . GLY A 1 104 ? -8.504 -37.971 -16.053 1.00 68.56 104 GLY A C 1
ATOM 751 O O . GLY A 1 104 ? -7.340 -38.124 -15.664 1.00 68.56 104 GLY A O 1
ATOM 752 N N . PRO A 1 105 ? -8.880 -38.398 -17.266 1.00 75.44 105 PRO A N 1
ATOM 753 C CA . PRO A 1 105 ? -7.911 -38.885 -18.235 1.00 75.44 105 PRO A CA 1
ATOM 754 C C . PRO A 1 105 ? -6.904 -37.777 -18.578 1.00 75.44 105 PRO A C 1
ATOM 756 O O . PRO A 1 105 ? -7.282 -36.623 -18.793 1.00 75.44 105 PRO A O 1
ATOM 759 N N . ALA A 1 106 ? -5.617 -38.138 -18.647 1.00 76.12 106 ALA A N 1
ATOM 760 C CA . ALA A 1 106 ? -4.554 -37.209 -19.017 1.00 76.12 106 ALA A CA 1
ATOM 761 C C . ALA A 1 106 ? -4.911 -36.494 -20.340 1.00 76.12 106 ALA A C 1
ATOM 763 O O . ALA A 1 106 ? -5.242 -37.176 -21.317 1.00 76.12 106 ALA A O 1
ATOM 764 N N . PRO A 1 107 ? -4.865 -35.146 -20.396 1.00 77.81 107 PRO A N 1
ATOM 765 C CA . PRO A 1 107 ? -5.213 -34.402 -21.601 1.00 77.81 107 PRO A CA 1
ATOM 766 C C . PRO A 1 107 ? -4.401 -34.877 -22.807 1.00 77.81 107 PRO A C 1
ATOM 768 O O . PRO A 1 107 ? -3.186 -35.065 -22.714 1.00 77.81 107 PRO A O 1
ATOM 771 N N . SER A 1 108 ? -5.065 -35.050 -23.950 1.00 84.69 108 SER A N 1
ATOM 772 C CA . SER A 1 108 ? -4.395 -35.486 -25.180 1.00 84.69 108 SER A CA 1
ATOM 773 C C . SER A 1 108 ? -3.353 -34.458 -25.643 1.00 84.69 108 SER A C 1
ATOM 775 O O . SER A 1 108 ? -3.513 -33.252 -25.444 1.00 84.69 108 SER A O 1
ATOM 777 N N . GLU A 1 109 ? -2.285 -34.904 -26.310 1.00 87.31 109 GLU A N 1
ATOM 778 C CA . GLU A 1 109 ? -1.200 -34.016 -26.762 1.00 87.31 109 GLU A CA 1
ATOM 779 C C . GLU A 1 109 ? -1.704 -32.879 -27.673 1.00 87.31 109 GLU A C 1
ATOM 781 O O . GLU A 1 109 ? -1.251 -31.735 -27.582 1.00 87.31 109 GLU A O 1
ATOM 786 N N . ALA A 1 110 ? -2.698 -33.165 -28.517 1.00 87.44 110 ALA A N 1
ATOM 787 C CA . ALA A 1 110 ? -3.338 -32.167 -29.370 1.00 87.44 110 ALA A CA 1
ATOM 788 C C . ALA A 1 110 ? -4.058 -31.079 -28.554 1.00 87.44 110 ALA A C 1
ATOM 790 O O . ALA A 1 110 ? -4.035 -29.901 -28.919 1.00 87.44 110 ALA A O 1
ATOM 791 N N . GLU A 1 111 ? -4.668 -31.453 -27.433 1.00 87.12 111 GLU A N 1
ATOM 792 C CA . GLU A 1 111 ? -5.330 -30.519 -26.529 1.00 87.12 111 GLU A CA 1
ATOM 793 C C . GLU A 1 111 ? -4.319 -29.670 -25.752 1.00 87.12 111 GLU A C 1
ATOM 795 O O . GLU A 1 111 ? -4.507 -28.459 -25.618 1.00 87.12 111 GLU A O 1
ATOM 800 N N . LEU A 1 112 ? -3.200 -30.265 -25.325 1.00 88.94 112 LEU A N 1
ATOM 801 C CA . LEU A 1 112 ? -2.101 -29.527 -24.698 1.00 88.94 112 LEU A CA 1
ATOM 802 C C . LEU A 1 112 ? -1.540 -28.454 -25.637 1.00 88.94 112 LEU A C 1
ATOM 804 O O . LEU A 1 112 ? -1.363 -27.311 -25.214 1.00 88.94 112 LEU A O 1
ATOM 808 N N . ARG A 1 113 ? -1.329 -28.781 -26.919 1.00 93.12 113 ARG A N 1
ATOM 809 C CA . ARG A 1 113 ? -0.874 -27.811 -27.931 1.00 93.12 113 ARG A CA 1
ATOM 810 C C . ARG A 1 113 ? -1.873 -26.666 -28.108 1.00 93.12 113 ARG A C 1
ATOM 812 O O . ARG A 1 113 ? -1.476 -25.505 -28.064 1.00 93.12 113 ARG A O 1
ATOM 819 N N . ARG A 1 114 ? -3.175 -26.970 -28.189 1.00 92.38 114 ARG A N 1
ATOM 820 C CA . ARG A 1 114 ? -4.234 -25.947 -28.275 1.00 92.38 114 ARG A CA 1
ATOM 821 C C . ARG A 1 114 ? -4.250 -25.010 -27.065 1.00 92.38 114 ARG A C 1
ATOM 823 O O . ARG A 1 114 ? -4.319 -23.797 -27.247 1.00 92.38 114 ARG A O 1
ATOM 830 N N . ARG A 1 115 ? -4.155 -25.545 -25.842 1.00 94.69 115 ARG A N 1
ATOM 831 C CA . ARG A 1 115 ? -4.115 -24.740 -24.603 1.00 94.69 115 ARG A CA 1
ATOM 832 C C . ARG A 1 115 ? -2.866 -23.870 -24.537 1.00 94.69 115 ARG A C 1
ATOM 834 O O . ARG A 1 115 ? -2.926 -22.721 -24.105 1.00 94.69 115 ARG A O 1
ATOM 841 N N . LEU A 1 116 ? -1.732 -24.407 -24.978 1.00 95.69 116 LEU A N 1
ATOM 842 C CA . LEU A 1 116 ? -0.477 -23.672 -25.027 1.00 95.69 116 LEU A CA 1
ATOM 843 C C . LEU A 1 116 ? -0.566 -22.494 -26.010 1.00 95.69 116 LEU A C 1
ATOM 845 O O . LEU A 1 116 ? -0.153 -21.387 -25.669 1.00 95.69 116 LEU A O 1
ATOM 849 N N . ASP A 1 117 ? -1.155 -22.703 -27.187 1.00 96.12 117 ASP A N 1
ATOM 850 C CA . ASP A 1 117 ? -1.363 -21.642 -28.177 1.00 96.12 117 ASP A CA 1
ATOM 851 C C . ASP A 1 117 ? -2.363 -20.586 -27.692 1.00 96.12 117 ASP A C 1
ATOM 853 O O . ASP A 1 117 ? -2.104 -19.390 -27.838 1.00 96.12 117 ASP A O 1
ATOM 857 N N . GLN A 1 118 ? -3.456 -20.997 -27.039 1.00 96.75 118 GLN A N 1
ATOM 858 C CA . GLN A 1 118 ? -4.385 -20.074 -26.372 1.00 96.75 118 GLN A CA 1
ATOM 859 C C . GLN A 1 118 ? -3.668 -19.224 -25.319 1.00 96.75 118 GLN A C 1
ATOM 861 O O . GLN A 1 118 ? -3.827 -18.006 -25.295 1.00 96.75 118 GLN A O 1
ATOM 866 N N . ARG A 1 119 ? -2.819 -19.843 -24.491 1.00 96.88 119 ARG A N 1
ATOM 867 C CA . ARG A 1 119 ? -2.067 -19.140 -23.448 1.00 96.88 119 ARG A CA 1
ATOM 868 C C . ARG A 1 119 ? -1.052 -18.161 -24.032 1.00 96.88 119 ARG A C 1
ATOM 870 O O . ARG A 1 119 ? -0.914 -17.064 -23.506 1.00 96.88 119 ARG A O 1
ATOM 877 N N . ARG A 1 120 ? -0.363 -18.517 -25.123 1.00 96.94 120 ARG A N 1
ATOM 878 C CA . ARG A 1 120 ? 0.551 -17.591 -25.813 1.00 96.94 120 ARG A CA 1
ATOM 879 C C . ARG A 1 120 ? -0.188 -16.385 -26.376 1.00 96.94 120 ARG A C 1
ATOM 881 O O . ARG A 1 120 ? 0.293 -15.269 -26.210 1.00 96.94 120 ARG A O 1
ATOM 888 N N . ARG A 1 121 ? -1.347 -16.596 -27.005 1.00 97.00 121 ARG A N 1
ATOM 889 C CA . ARG A 1 121 ? -2.169 -15.496 -27.532 1.00 97.00 121 ARG A CA 1
ATOM 890 C C . ARG A 1 121 ? -2.648 -14.583 -26.413 1.00 97.00 121 ARG A C 1
ATOM 892 O O . ARG A 1 121 ? -2.448 -13.383 -26.508 1.00 97.00 121 ARG A O 1
ATOM 899 N N . HIS A 1 122 ? -3.149 -15.158 -25.325 1.00 95.19 122 HIS A N 1
ATOM 900 C CA . HIS A 1 122 ? -3.602 -14.386 -24.175 1.00 95.19 122 HIS A CA 1
ATOM 901 C C . HIS A 1 122 ? -2.471 -13.577 -23.519 1.00 95.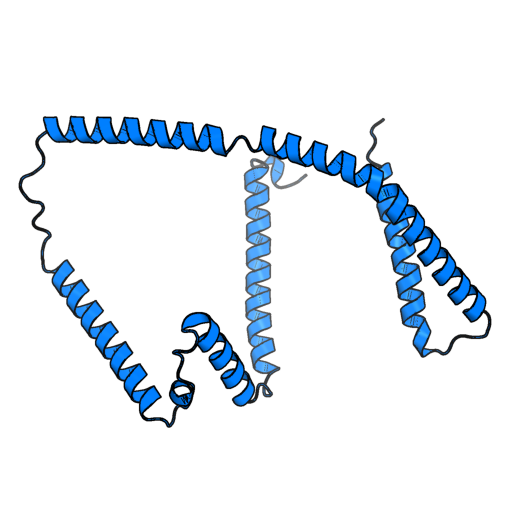19 122 HIS A C 1
ATOM 903 O O . HIS A 1 122 ? -2.635 -12.400 -23.238 1.00 95.19 122 HIS A O 1
ATOM 909 N N . LEU A 1 123 ? -1.284 -14.166 -23.331 1.00 96.38 123 LEU A N 1
ATOM 910 C CA . LEU A 1 123 ? -0.126 -13.418 -22.820 1.00 96.38 123 LEU A CA 1
ATOM 911 C C . LEU A 1 123 ? 0.331 -12.309 -23.776 1.00 96.38 123 LEU A C 1
ATOM 913 O O . LEU A 1 123 ? 0.883 -11.311 -23.324 1.00 96.38 123 LEU A O 1
ATOM 917 N N . THR A 1 124 ? 0.135 -12.497 -25.082 1.00 95.38 124 THR A N 1
ATOM 918 C CA . THR A 1 124 ? 0.441 -11.472 -26.088 1.00 95.38 124 THR A CA 1
ATOM 919 C C . THR A 1 124 ? -0.534 -10.307 -25.964 1.00 95.38 124 THR A C 1
ATOM 921 O O . THR A 1 124 ? -0.092 -9.175 -25.843 1.00 95.38 124 THR A O 1
ATOM 924 N N . GLU A 1 125 ? -1.830 -10.597 -25.885 1.00 96.06 125 GLU A N 1
ATOM 925 C CA . GLU A 1 125 ? -2.898 -9.612 -25.692 1.00 96.06 125 GLU A CA 1
ATOM 926 C C . GLU A 1 125 ? -2.710 -8.807 -24.402 1.00 96.06 125 GLU A C 1
ATOM 928 O O . GLU A 1 125 ? -2.634 -7.587 -24.457 1.00 96.06 125 GLU A O 1
ATOM 933 N N . VAL A 1 126 ? -2.505 -9.481 -23.265 1.00 96.00 126 VAL A N 1
ATOM 934 C CA . VAL A 1 126 ? -2.251 -8.819 -21.974 1.00 96.00 126 VAL A CA 1
ATOM 935 C C . VAL A 1 126 ? -1.007 -7.931 -22.043 1.00 96.00 126 VAL A C 1
ATOM 937 O O . VAL A 1 126 ? -0.990 -6.840 -21.487 1.00 96.00 126 VAL A O 1
ATOM 940 N N . ARG A 1 127 ? 0.061 -8.371 -22.719 1.00 94.12 127 ARG A N 1
ATOM 941 C CA . ARG A 1 127 ? 1.268 -7.548 -22.892 1.00 94.12 127 ARG A CA 1
ATOM 942 C C . ARG A 1 127 ? 0.982 -6.307 -23.733 1.00 94.12 127 ARG A C 1
ATOM 944 O O . ARG A 1 127 ? 1.504 -5.245 -23.408 1.00 94.12 127 ARG A O 1
ATOM 951 N N . ASP A 1 128 ? 0.236 -6.459 -24.818 1.00 93.62 128 ASP A N 1
ATOM 952 C CA . ASP A 1 128 ? -0.055 -5.367 -25.741 1.00 93.62 128 ASP A CA 1
ATOM 953 C C . ASP A 1 128 ? -0.994 -4.342 -25.069 1.00 93.62 128 ASP A C 1
ATOM 955 O O . ASP A 1 128 ? -0.707 -3.149 -25.114 1.00 93.62 128 ASP A O 1
ATOM 959 N N . GLU A 1 129 ? -2.000 -4.803 -24.315 1.00 90.56 129 GLU A N 1
ATOM 960 C CA . GLU A 1 129 ? -2.880 -3.979 -23.468 1.00 90.56 129 GLU A CA 1
ATOM 961 C C . GLU A 1 129 ? -2.096 -3.233 -22.380 1.00 90.56 129 GLU A C 1
ATOM 963 O O . GLU A 1 129 ? -2.198 -2.012 -22.268 1.00 90.56 129 GLU A O 1
ATOM 968 N N . LEU A 1 130 ? -1.222 -3.923 -21.632 1.00 89.25 130 LEU A N 1
ATOM 969 C CA . LEU A 1 130 ? -0.338 -3.253 -20.674 1.00 89.25 130 LEU A CA 1
ATOM 970 C C . LEU A 1 130 ? 0.577 -2.241 -21.372 1.00 89.25 130 LEU A C 1
ATOM 972 O O . LEU A 1 130 ? 0.899 -1.217 -20.779 1.00 89.25 130 LEU A O 1
ATOM 976 N N . GLY A 1 131 ? 1.020 -2.502 -22.602 1.00 85.94 131 GLY A N 1
ATOM 977 C CA . GLY A 1 131 ? 1.826 -1.569 -23.388 1.00 85.94 131 GLY A CA 1
ATOM 978 C C . GLY A 1 131 ? 1.088 -0.267 -23.708 1.00 85.94 131 GLY A C 1
ATOM 979 O O . GLY A 1 131 ? 1.695 0.801 -23.627 1.00 85.94 131 GLY A O 1
ATOM 980 N N . GLU A 1 132 ? -0.208 -0.345 -24.009 1.00 81.06 132 GLU A N 1
ATOM 981 C CA . GLU A 1 132 ? -1.061 0.827 -24.235 1.00 81.06 132 GLU A CA 1
ATOM 982 C C . GLU A 1 132 ? -1.400 1.560 -22.928 1.00 81.06 132 GLU A C 1
ATOM 984 O O . GLU A 1 132 ? -1.279 2.784 -22.852 1.00 81.06 132 GLU A O 1
ATOM 989 N N . GLU A 1 133 ? -1.762 0.833 -21.867 1.00 75.38 133 GLU A N 1
ATOM 990 C CA . GLU A 1 133 ? -2.120 1.438 -20.577 1.00 75.38 133 GLU A CA 1
ATOM 991 C C . GLU A 1 133 ? -0.914 2.048 -19.846 1.00 75.38 133 GLU A C 1
ATOM 993 O O . GLU A 1 133 ? -1.043 3.062 -19.151 1.00 75.38 133 GLU A O 1
ATOM 998 N N . THR A 1 134 ? 0.276 1.458 -20.007 1.00 70.75 134 THR A N 1
ATOM 999 C CA . THR A 1 134 ? 1.519 1.917 -19.368 1.00 70.75 134 THR A CA 1
ATOM 1000 C C . THR A 1 134 ? 2.329 2.890 -20.219 1.00 70.75 134 THR A C 1
ATOM 1002 O O . THR A 1 134 ? 3.503 3.136 -19.910 1.00 70.75 134 THR A O 1
ATOM 1005 N N . ASP A 1 135 ? 1.717 3.560 -21.204 1.00 78.19 135 ASP A N 1
ATOM 1006 C CA . ASP A 1 135 ? 2.281 4.790 -21.772 1.00 78.19 135 ASP A CA 1
ATOM 1007 C C . ASP A 1 135 ? 2.181 5.967 -20.775 1.00 78.19 135 ASP A C 1
ATOM 1009 O O . ASP A 1 135 ? 1.622 7.044 -21.005 1.00 78.19 135 ASP A O 1
ATOM 1013 N N . VAL A 1 136 ? 2.786 5.744 -19.607 1.00 74.81 136 VAL A N 1
ATOM 1014 C CA . VAL A 1 136 ? 2.964 6.692 -18.516 1.00 74.81 136 VAL A CA 1
ATOM 1015 C C . VAL A 1 136 ? 3.816 7.864 -18.991 1.00 74.81 136 VAL A C 1
ATOM 1017 O O . VAL A 1 136 ? 3.740 8.931 -18.402 1.00 74.81 136 VAL A O 1
ATOM 1020 N N . LYS A 1 137 ? 4.609 7.722 -20.064 1.00 72.56 137 LYS A N 1
ATOM 1021 C CA . LYS A 1 137 ? 5.378 8.835 -20.634 1.00 72.56 137 LYS A CA 1
ATOM 1022 C C . LYS A 1 137 ? 4.453 9.854 -21.281 1.00 72.56 137 LYS A C 1
ATOM 1024 O O . LYS A 1 137 ? 4.570 11.033 -20.959 1.00 72.56 137 LYS A O 1
ATOM 1029 N N . THR A 1 138 ? 3.512 9.423 -22.115 1.00 77.62 138 THR A N 1
ATOM 1030 C CA . THR A 1 138 ? 2.540 10.337 -22.729 1.00 77.62 138 THR A CA 1
ATOM 1031 C C . THR A 1 138 ? 1.575 10.901 -21.688 1.00 77.62 138 THR A C 1
ATOM 1033 O O . THR A 1 138 ? 1.340 12.110 -21.668 1.00 77.62 138 THR A O 1
ATOM 1036 N N . GLN A 1 139 ? 1.105 10.081 -20.740 1.00 77.81 139 GLN A N 1
ATOM 1037 C CA . GLN A 1 139 ? 0.265 10.562 -19.634 1.00 77.81 139 GLN A CA 1
ATOM 1038 C C . GLN A 1 139 ? 1.015 11.541 -18.713 1.00 77.81 139 GLN A C 1
ATOM 1040 O O . GLN A 1 139 ? 0.468 12.573 -18.325 1.00 77.81 139 GLN A O 1
ATOM 1045 N N . ALA A 1 140 ? 2.286 11.277 -18.395 1.00 77.88 140 ALA A N 1
ATOM 1046 C CA . ALA A 1 140 ? 3.108 12.174 -17.588 1.00 77.88 140 ALA A CA 1
ATOM 1047 C C . ALA A 1 140 ? 3.436 13.467 -18.332 1.00 77.88 140 ALA A C 1
ATOM 1049 O O . ALA A 1 140 ? 3.404 14.519 -17.707 1.00 77.88 140 ALA A O 1
ATOM 1050 N N . LEU A 1 141 ? 3.702 13.425 -19.643 1.00 80.81 141 LEU A N 1
ATOM 1051 C CA . LEU A 1 141 ? 3.901 14.622 -20.469 1.00 80.81 141 LEU A CA 1
ATOM 1052 C C . LEU A 1 141 ? 2.627 15.481 -20.532 1.00 80.81 141 LEU A C 1
ATOM 1054 O O . LEU A 1 141 ? 2.696 16.706 -20.394 1.00 80.81 141 LEU A O 1
ATOM 1058 N N . ALA A 1 142 ? 1.458 14.852 -20.660 1.00 81.00 142 ALA A N 1
ATOM 1059 C CA . ALA A 1 142 ? 0.169 15.538 -20.604 1.00 81.00 142 ALA A CA 1
ATOM 1060 C C . ALA A 1 142 ? -0.098 16.162 -19.219 1.00 81.00 142 ALA A C 1
ATOM 1062 O O . ALA A 1 142 ? -0.556 17.298 -19.119 1.00 81.00 142 ALA A O 1
ATOM 1063 N N . LEU A 1 143 ? 0.249 15.468 -18.131 1.00 85.75 143 LEU A N 1
ATOM 1064 C CA . LEU A 1 143 ? 0.124 16.009 -16.775 1.00 85.75 143 LEU A CA 1
ATOM 1065 C C . LEU A 1 143 ? 1.149 17.115 -16.480 1.00 85.75 143 LEU A C 1
ATOM 1067 O O . LEU A 1 143 ? 0.815 18.090 -15.806 1.00 85.75 143 LEU A O 1
ATOM 1071 N N . LEU A 1 144 ? 2.381 17.009 -16.987 1.00 83.50 144 LEU A N 1
ATOM 1072 C CA . LEU A 1 144 ? 3.425 18.026 -16.814 1.00 83.50 144 LEU A CA 1
ATOM 1073 C C . LEU A 1 144 ? 3.072 19.330 -17.532 1.00 83.50 144 LEU A C 1
ATOM 1075 O O . LEU A 1 144 ? 3.248 20.406 -16.965 1.00 83.50 144 LEU A O 1
ATOM 1079 N N . SER A 1 145 ? 2.536 19.240 -18.749 1.00 79.25 145 SER A N 1
ATOM 1080 C CA . SER A 1 145 ? 2.064 20.416 -19.490 1.00 79.25 145 SER A CA 1
ATOM 1081 C C . SER A 1 145 ? 0.859 21.064 -18.799 1.00 79.25 145 SER A C 1
ATOM 1083 O O . SER A 1 145 ? 0.893 22.254 -18.493 1.00 79.25 145 SER A O 1
ATOM 1085 N N . ALA A 1 146 ? -0.142 20.272 -18.399 1.00 81.31 146 ALA A N 1
ATOM 1086 C CA . ALA A 1 146 ? -1.309 20.779 -17.670 1.00 81.31 146 ALA A CA 1
ATOM 1087 C C . ALA A 1 146 ? -0.963 21.402 -16.302 1.00 81.31 146 ALA A C 1
ATOM 1089 O O . ALA A 1 146 ? -1.673 22.283 -15.807 1.00 81.31 146 ALA A O 1
ATOM 1090 N N . THR A 1 147 ? 0.117 20.946 -15.661 1.00 77.69 147 THR A N 1
ATOM 1091 C CA . THR A 1 147 ? 0.595 21.524 -14.399 1.00 77.69 147 THR A CA 1
ATOM 1092 C C . THR A 1 147 ? 1.451 22.767 -14.605 1.00 77.69 147 THR A C 1
ATOM 1094 O O . THR A 1 147 ? 1.342 23.664 -13.774 1.00 77.69 147 THR A O 1
ATOM 1097 N N . GLN A 1 148 ? 2.224 22.887 -15.692 1.00 79.88 148 GLN A N 1
ATOM 1098 C CA . GLN A 1 148 ? 2.953 24.120 -16.026 1.00 79.88 148 GLN A CA 1
ATOM 1099 C C . GLN A 1 148 ? 2.004 25.312 -16.214 1.00 79.88 148 GLN A C 1
ATOM 1101 O O . GLN A 1 148 ? 2.195 26.328 -15.544 1.00 79.88 148 GLN A O 1
ATOM 1106 N N . ASP A 1 149 ? 0.920 25.154 -16.979 1.00 72.44 149 ASP A N 1
ATOM 1107 C CA . ASP A 1 149 ? -0.068 26.224 -17.213 1.00 72.44 149 ASP A CA 1
ATOM 1108 C C . ASP A 1 149 ? -0.756 26.688 -15.911 1.00 72.44 149 ASP A C 1
ATOM 1110 O O . ASP A 1 149 ? -1.015 27.877 -15.676 1.00 72.44 149 ASP A O 1
ATOM 1114 N N . ARG A 1 150 ? -1.014 25.743 -14.995 1.00 74.00 150 ARG A N 1
ATOM 1115 C CA . ARG A 1 150 ? -1.560 26.042 -13.659 1.00 74.00 150 ARG A CA 1
ATOM 1116 C C . ARG A 1 150 ? -0.525 26.640 -12.708 1.00 74.00 150 ARG A C 1
ATOM 1118 O O . ARG A 1 150 ? -0.889 27.374 -11.790 1.00 74.00 150 ARG A O 1
ATOM 1125 N N . LEU A 1 151 ? 0.755 26.336 -12.898 1.00 75.19 151 LEU A N 1
ATOM 1126 C CA . LEU A 1 151 ? 1.835 26.879 -12.081 1.00 75.19 151 LEU A CA 1
ATOM 1127 C C . LEU A 1 151 ? 2.091 28.350 -12.416 1.00 75.19 151 LEU A C 1
ATOM 1129 O O . LEU A 1 151 ? 2.366 29.133 -11.511 1.00 75.19 151 LEU A O 1
ATOM 1133 N N . GLU A 1 152 ? 1.985 28.741 -13.686 1.00 71.69 152 GLU A N 1
ATOM 1134 C CA . GLU A 1 152 ? 2.151 30.138 -14.104 1.00 71.69 152 GLU A CA 1
ATOM 1135 C C . GLU A 1 152 ? 1.025 31.025 -13.568 1.00 71.69 152 GLU A C 1
ATOM 1137 O O . GLU A 1 152 ? 1.290 32.031 -12.909 1.00 71.69 152 GLU A O 1
ATOM 1142 N N . THR A 1 153 ? -0.223 30.574 -13.696 1.00 69.81 153 THR A N 1
ATOM 1143 C CA . THR A 1 153 ? -1.382 31.240 -13.075 1.00 69.81 153 THR A CA 1
ATOM 1144 C C . THR A 1 153 ? -1.337 31.198 -11.538 1.00 69.81 153 THR A C 1
ATOM 1146 O O . THR A 1 153 ? -1.783 32.130 -10.861 1.00 69.81 153 THR A O 1
ATOM 1149 N N . GLY A 1 154 ? -0.753 30.146 -10.957 1.00 70.94 154 GLY A N 1
ATOM 1150 C CA . GLY A 1 154 ? -0.538 30.004 -9.517 1.00 70.94 154 GLY A CA 1
ATOM 1151 C C . GLY A 1 154 ? 0.545 30.929 -8.954 1.00 70.94 154 GLY A C 1
ATOM 1152 O O . GLY A 1 154 ? 0.373 31.453 -7.854 1.00 70.94 154 GLY A O 1
ATOM 1153 N N . LYS A 1 155 ? 1.630 31.193 -9.696 1.00 71.50 155 LYS A N 1
ATOM 1154 C CA . LYS A 1 155 ? 2.747 32.059 -9.267 1.00 71.50 155 LYS A CA 1
ATOM 1155 C C . LYS A 1 155 ? 2.292 33.481 -8.944 1.00 71.50 155 LYS A C 1
ATOM 1157 O O . LYS A 1 155 ? 2.748 34.046 -7.954 1.00 71.50 155 LYS A O 1
ATOM 1162 N N . GLU A 1 156 ? 1.354 34.037 -9.704 1.00 69.88 156 GLU A N 1
ATOM 1163 C CA . GLU A 1 156 ? 0.820 35.382 -9.445 1.00 69.88 156 GLU A CA 1
ATOM 1164 C C . GLU A 1 156 ? -0.096 35.445 -8.216 1.00 69.88 156 GLU A C 1
ATOM 1166 O O . GLU A 1 156 ? -0.180 36.472 -7.532 1.00 69.88 156 GLU A O 1
ATOM 1171 N N . ARG A 1 157 ? -0.803 34.347 -7.923 1.00 71.69 157 ARG A N 1
ATOM 1172 C CA . ARG A 1 157 ? -1.680 34.232 -6.751 1.00 71.69 157 ARG A CA 1
ATOM 1173 C C . ARG A 1 157 ? -0.874 33.965 -5.483 1.00 71.69 157 ARG A C 1
ATOM 1175 O O . ARG A 1 157 ? -1.089 34.640 -4.482 1.00 71.69 157 ARG A O 1
ATOM 1182 N N . VAL A 1 158 ? 0.095 33.053 -5.551 1.00 71.75 158 VAL A N 1
ATOM 1183 C CA . VAL A 1 158 ? 1.029 32.758 -4.457 1.00 71.75 158 VAL A CA 1
ATOM 1184 C C . VAL A 1 158 ? 1.918 33.966 -4.176 1.00 71.75 158 VAL A C 1
ATOM 1186 O O . VAL A 1 158 ? 2.109 34.300 -3.016 1.00 71.75 158 VAL A O 1
ATOM 1189 N N . GLY A 1 159 ? 2.389 34.679 -5.204 1.00 71.81 159 GLY A N 1
ATOM 1190 C CA . GLY A 1 159 ? 3.148 35.921 -5.037 1.00 71.81 159 GLY A CA 1
ATOM 1191 C C . GLY A 1 159 ? 2.364 36.990 -4.273 1.00 71.81 159 GLY A C 1
ATOM 1192 O O . GLY A 1 159 ? 2.892 37.577 -3.333 1.00 71.81 159 GLY A O 1
ATOM 1193 N N . ARG A 1 160 ? 1.076 37.181 -4.598 1.00 69.94 160 ARG A N 1
ATOM 1194 C CA . ARG A 1 160 ? 0.189 38.103 -3.864 1.00 69.94 160 ARG A CA 1
ATOM 1195 C C . ARG A 1 160 ? -0.113 37.645 -2.437 1.00 69.94 160 ARG A C 1
ATOM 1197 O O . ARG A 1 160 ? -0.087 38.463 -1.523 1.00 69.94 160 ARG A O 1
ATOM 1204 N N . GLN A 1 161 ? -0.367 36.355 -2.225 1.00 74.25 161 GLN A N 1
ATOM 1205 C CA . GLN A 1 161 ? -0.613 35.811 -0.884 1.00 74.25 161 GLN A CA 1
ATOM 1206 C C . GLN A 1 161 ? 0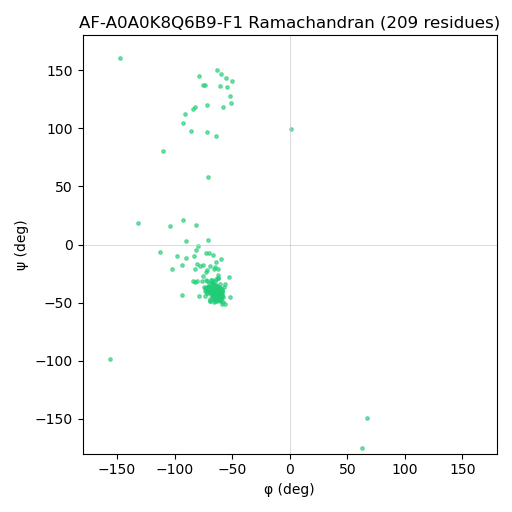.638 35.872 -0.001 1.00 74.25 161 GLN A C 1
ATOM 1208 O O . GLN A 1 161 ? 0.543 36.196 1.179 1.00 74.25 161 GLN A O 1
ATOM 1213 N N . PHE A 1 162 ? 1.812 35.613 -0.577 1.00 72.50 162 PHE A N 1
ATOM 1214 C CA . PHE A 1 162 ? 3.088 35.689 0.122 1.00 72.50 162 PHE A CA 1
ATOM 1215 C C . PHE A 1 162 ? 3.477 37.136 0.433 1.00 72.50 162 PHE A C 1
ATOM 1217 O O . PHE A 1 162 ? 3.977 37.400 1.521 1.00 72.50 162 PHE A O 1
ATOM 1224 N N . ALA A 1 163 ? 3.192 38.083 -0.467 1.00 71.69 163 ALA A N 1
ATOM 1225 C CA . ALA A 1 163 ? 3.367 39.508 -0.199 1.00 71.69 163 ALA A CA 1
ATOM 1226 C C . ALA A 1 163 ? 2.487 39.968 0.977 1.00 71.69 163 ALA A C 1
ATOM 1228 O O . ALA A 1 163 ? 3.012 40.548 1.921 1.00 71.69 163 ALA A O 1
ATOM 1229 N N . GLY A 1 164 ? 1.197 39.607 0.995 1.00 72.94 164 GLY A N 1
ATOM 1230 C CA . GLY A 1 164 ? 0.296 39.944 2.108 1.00 72.94 164 GLY A CA 1
ATOM 1231 C C . GLY A 1 164 ? 0.674 39.275 3.438 1.00 72.94 164 GLY A C 1
ATOM 1232 O O . GLY A 1 164 ? 0.564 39.889 4.500 1.00 72.94 164 GLY A O 1
ATOM 1233 N N . LEU A 1 165 ? 1.186 38.039 3.399 1.00 72.75 165 LEU A N 1
ATOM 1234 C CA . LEU A 1 165 ? 1.745 37.351 4.572 1.00 72.75 165 LEU A CA 1
ATOM 1235 C C . LEU A 1 165 ? 3.034 38.012 5.065 1.00 72.75 165 LEU A C 1
ATOM 1237 O O . LEU A 1 165 ? 3.202 38.186 6.268 1.00 72.75 165 LEU A O 1
ATOM 1241 N N . SER A 1 166 ? 3.926 38.406 4.155 1.00 74.31 166 SER A N 1
ATOM 1242 C CA . SER A 1 166 ? 5.159 39.120 4.486 1.00 74.31 166 SER A CA 1
ATOM 1243 C C . SER A 1 166 ? 4.864 40.491 5.086 1.00 74.31 166 SER A C 1
ATOM 1245 O O . SER A 1 166 ? 5.540 40.899 6.019 1.00 74.31 166 SER A O 1
ATOM 1247 N N . GLU A 1 167 ? 3.857 41.197 4.584 1.00 70.50 167 GLU A N 1
ATOM 1248 C CA . GLU A 1 167 ? 3.444 42.507 5.089 1.00 70.50 167 GLU A CA 1
ATOM 1249 C C . GLU A 1 167 ? 2.767 42.388 6.467 1.00 70.50 167 GLU A C 1
ATOM 1251 O O . GLU A 1 167 ? 3.034 43.170 7.384 1.00 70.50 167 GLU A O 1
ATOM 1256 N N . SER A 1 168 ? 1.992 41.320 6.676 1.00 73.06 168 SER A N 1
ATOM 1257 C CA . SER A 1 168 ? 1.424 40.960 7.983 1.00 73.06 168 SER A CA 1
ATOM 1258 C C . SER A 1 168 ? 2.507 40.554 8.993 1.00 73.06 168 SER A C 1
ATOM 1260 O O . SER A 1 168 ? 2.459 40.951 10.155 1.00 73.06 168 SER A O 1
ATOM 1262 N N . ALA A 1 169 ? 3.524 39.810 8.555 1.00 67.69 169 ALA A N 1
ATOM 1263 C CA . ALA A 1 169 ? 4.658 39.422 9.389 1.00 67.69 169 ALA A CA 1
ATOM 1264 C C . ALA A 1 169 ? 5.539 40.626 9.747 1.00 67.69 169 ALA A C 1
ATOM 1266 O O . ALA A 1 169 ? 5.925 40.780 10.904 1.00 67.69 169 ALA A O 1
ATOM 1267 N N . SER A 1 170 ? 5.803 41.512 8.782 1.00 67.12 170 SER A N 1
ATOM 1268 C CA . SER A 1 170 ? 6.529 42.761 9.012 1.00 67.12 170 SER A CA 1
ATOM 1269 C C . SER A 1 170 ? 5.770 43.672 9.971 1.00 67.12 170 SER A C 1
ATOM 1271 O O . SER A 1 170 ? 6.374 44.181 10.905 1.00 67.12 170 SER A O 1
ATOM 1273 N N . SER A 1 171 ? 4.448 43.826 9.829 1.00 66.88 171 SER A N 1
ATOM 1274 C CA . SER A 1 171 ? 3.656 44.653 10.754 1.00 66.88 171 SER A CA 1
ATOM 1275 C C . SER A 1 171 ? 3.588 44.073 12.173 1.00 66.88 171 SER A C 1
ATOM 1277 O O . SER A 1 171 ? 3.620 44.835 13.139 1.00 66.88 171 SER A O 1
ATOM 1279 N N . MET A 1 172 ? 3.584 42.743 12.328 1.00 62.03 172 MET A N 1
ATOM 1280 C CA . MET A 1 172 ? 3.760 42.094 13.633 1.00 62.03 172 MET A CA 1
ATOM 1281 C C . MET A 1 172 ? 5.159 42.313 14.217 1.00 62.03 172 MET A C 1
ATOM 1283 O O . MET A 1 172 ? 5.270 42.554 15.417 1.00 62.03 172 MET A O 1
ATOM 1287 N N . LEU A 1 173 ? 6.215 42.267 13.396 1.00 61.12 173 LEU A N 1
ATOM 1288 C CA . LEU A 1 173 ? 7.584 42.537 13.846 1.00 61.12 173 LEU A CA 1
ATOM 1289 C C . LEU A 1 173 ? 7.755 43.993 14.293 1.00 61.12 173 LEU A C 1
ATOM 1291 O O . LEU A 1 173 ? 8.305 44.235 15.361 1.00 61.12 173 LEU A O 1
ATOM 1295 N N . THR A 1 174 ? 7.236 44.954 13.527 1.00 63.97 174 THR A N 1
ATOM 1296 C CA . THR A 1 174 ? 7.294 46.379 13.882 1.00 63.97 174 THR A CA 1
ATOM 1297 C C . THR A 1 174 ? 6.442 46.683 15.116 1.00 63.97 174 THR A C 1
ATOM 1299 O O . THR A 1 174 ? 6.783 47.554 15.909 1.00 63.97 174 THR A O 1
ATOM 1302 N N . ARG A 1 175 ? 5.353 45.932 15.340 1.00 54.47 175 ARG A N 1
ATOM 1303 C CA . ARG A 1 175 ? 4.549 46.025 16.569 1.00 54.47 175 ARG A CA 1
ATOM 1304 C C . ARG A 1 175 ? 5.207 45.353 17.783 1.00 54.47 175 ARG A C 1
ATOM 1306 O O . ARG A 1 175 ? 4.824 45.658 18.908 1.00 54.47 175 ARG A O 1
ATOM 1313 N N . ALA A 1 176 ? 6.196 44.485 17.568 1.00 54.41 176 ALA A N 1
ATOM 1314 C CA . ALA A 1 176 ? 6.984 43.821 18.608 1.00 54.41 176 ALA A CA 1
ATOM 1315 C C . ALA A 1 176 ? 8.246 44.603 19.032 1.00 54.41 176 ALA A C 1
ATOM 1317 O O . ALA A 1 176 ? 8.985 44.126 19.891 1.00 54.41 176 ALA A O 1
ATOM 1318 N N . ASP A 1 177 ? 8.478 45.804 18.485 1.00 53.66 177 ASP A N 1
ATOM 1319 C CA . ASP A 1 177 ? 9.544 46.727 18.924 1.00 53.66 177 ASP A CA 1
ATOM 1320 C C . ASP A 1 177 ? 9.264 47.339 20.321 1.00 53.66 177 ASP A C 1
ATOM 1322 O O . ASP A 1 177 ? 10.119 47.960 20.944 1.00 53.66 177 ASP A O 1
ATOM 1326 N N . GLY A 1 178 ? 8.071 47.087 20.877 1.00 58.44 178 GLY A N 1
ATOM 1327 C CA . GLY A 1 178 ? 7.813 47.139 22.315 1.00 58.44 178 GLY A CA 1
ATOM 1328 C C . GLY A 1 178 ? 8.010 45.753 22.933 1.00 58.44 178 GLY A C 1
ATOM 1329 O O . GLY A 1 178 ? 7.167 44.882 22.746 1.00 58.44 178 GLY A O 1
ATOM 1330 N N . GLN A 1 179 ? 9.134 45.565 23.633 1.00 58.56 179 GLN A N 1
ATOM 1331 C CA . GLN A 1 179 ? 9.554 44.394 24.426 1.00 58.56 179 GLN A CA 1
ATOM 1332 C C . GLN A 1 179 ? 8.563 43.196 24.444 1.00 58.56 179 GLN A C 1
ATOM 1334 O O . GLN A 1 179 ? 7.623 43.186 25.242 1.00 58.56 179 GLN A O 1
ATOM 1339 N N . PRO A 1 180 ? 8.773 42.143 23.630 1.00 57.09 180 PRO A N 1
ATOM 1340 C CA . PRO A 1 180 ? 7.853 41.014 23.584 1.00 57.09 180 PRO A CA 1
ATOM 1341 C C . PRO A 1 180 ? 8.002 40.109 24.813 1.00 57.09 180 PRO A C 1
ATOM 1343 O O . PRO A 1 180 ? 9.114 39.755 25.224 1.00 57.09 180 PRO A O 1
ATOM 1346 N N . ASP A 1 181 ? 6.858 39.690 25.358 1.00 59.38 181 ASP A N 1
ATOM 1347 C CA . ASP A 1 181 ? 6.761 38.749 26.473 1.00 59.38 181 ASP A CA 1
ATOM 1348 C C . ASP A 1 181 ? 7.610 37.481 26.229 1.00 59.38 181 ASP A C 1
ATOM 1350 O O . ASP A 1 181 ? 7.607 36.921 25.124 1.00 59.38 181 ASP A O 1
ATOM 1354 N N . PRO A 1 182 ? 8.286 36.936 27.261 1.00 59.22 182 PRO A N 1
ATOM 1355 C CA . PRO A 1 182 ? 9.249 35.834 27.132 1.00 59.22 182 PRO A CA 1
ATOM 1356 C C . PRO A 1 182 ? 8.670 34.531 26.552 1.00 59.22 182 PRO A C 1
ATOM 1358 O O . PRO A 1 182 ? 9.427 33.648 26.154 1.00 59.22 182 PRO A O 1
ATOM 1361 N N . ARG A 1 183 ? 7.342 34.414 26.457 1.00 65.19 183 ARG A N 1
ATOM 1362 C CA . ARG A 1 183 ? 6.622 33.266 25.884 1.00 65.19 183 ARG A CA 1
ATOM 1363 C C . ARG A 1 183 ? 6.618 33.241 24.351 1.00 65.19 183 ARG A C 1
ATOM 1365 O O . ARG A 1 183 ? 6.410 32.180 23.772 1.00 65.19 183 ARG A O 1
ATOM 1372 N N . TRP A 1 184 ? 6.900 34.368 23.694 1.00 52.50 184 TRP A N 1
ATOM 1373 C CA . TRP A 1 184 ? 6.876 34.494 22.228 1.00 52.50 184 TRP A CA 1
ATOM 1374 C C . TRP A 1 184 ? 8.264 34.356 21.579 1.00 52.50 184 TRP A C 1
ATOM 1376 O O . TRP A 1 184 ? 8.371 34.157 20.369 1.00 52.50 184 TRP A O 1
ATOM 1386 N N . LYS A 1 185 ? 9.335 34.347 22.387 1.00 55.44 185 LYS A N 1
ATOM 1387 C CA . LYS A 1 185 ? 10.718 34.066 21.959 1.00 55.44 185 LYS A CA 1
ATOM 1388 C C . LYS A 1 185 ? 10.894 32.768 21.148 1.00 55.44 185 LYS A C 1
ATOM 1390 O O . LYS A 1 185 ? 11.572 32.831 20.123 1.00 55.44 185 LYS A O 1
ATOM 1395 N N . PRO A 1 186 ? 10.306 31.610 21.521 1.00 55.78 186 PRO A N 1
ATOM 1396 C CA . PRO A 1 186 ? 10.463 30.393 20.722 1.00 55.78 186 PRO A CA 1
ATOM 1397 C C . PRO A 1 186 ? 9.748 30.474 19.365 1.00 55.78 186 PRO A C 1
ATOM 1399 O O . PRO A 1 186 ? 10.235 29.904 18.394 1.00 55.78 186 PRO A O 1
ATOM 1402 N N . LEU A 1 187 ? 8.643 31.222 19.261 1.00 57.50 187 LEU A N 1
A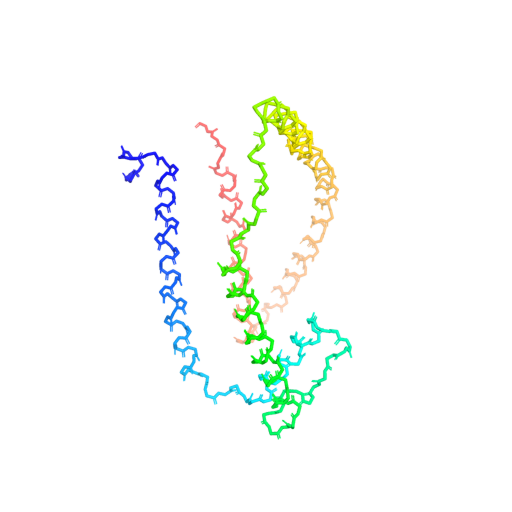TOM 1403 C CA . LEU A 1 187 ? 7.915 31.404 17.999 1.00 57.50 187 LEU A CA 1
ATOM 1404 C C . LEU A 1 187 ? 8.660 32.344 17.039 1.00 57.50 187 LEU A C 1
ATOM 1406 O O . LEU A 1 187 ? 8.713 32.079 15.840 1.00 57.50 187 LEU A O 1
ATOM 1410 N N . LEU A 1 188 ? 9.318 33.386 17.559 1.00 63.81 188 LEU A N 1
ATOM 1411 C CA . LEU A 1 188 ? 10.195 34.254 16.764 1.00 63.81 188 LEU A CA 1
ATOM 1412 C C . LEU A 1 188 ? 11.465 33.527 16.298 1.00 63.81 188 LEU A C 1
ATOM 1414 O O . LEU A 1 188 ? 11.880 33.688 15.151 1.00 63.81 188 LEU A O 1
ATOM 1418 N N . ALA A 1 189 ? 12.048 32.674 17.146 1.00 62.47 189 ALA A N 1
ATOM 1419 C CA . ALA A 1 189 ? 13.166 31.816 16.755 1.00 62.47 189 ALA A CA 1
ATOM 1420 C C . ALA A 1 189 ? 12.764 30.806 15.662 1.00 62.47 189 ALA A C 1
ATOM 1422 O O . ALA A 1 189 ? 13.542 30.541 14.745 1.00 62.47 189 ALA A O 1
ATOM 1423 N N . LEU A 1 190 ? 11.532 30.287 15.713 1.00 63.06 190 LEU A N 1
ATOM 1424 C CA . LEU A 1 190 ? 10.982 29.417 14.673 1.00 63.06 190 LEU A CA 1
ATOM 1425 C C . LEU A 1 190 ? 10.798 30.170 13.343 1.00 63.06 190 LEU A C 1
ATOM 1427 O O . LEU A 1 190 ? 11.216 29.670 12.299 1.00 63.06 190 LEU A O 1
ATOM 1431 N N . ALA A 1 191 ? 10.251 31.390 13.383 1.00 64.50 191 ALA A N 1
ATOM 1432 C CA . ALA A 1 191 ? 10.070 32.232 12.199 1.00 64.50 191 ALA A CA 1
ATOM 1433 C C . ALA A 1 191 ? 11.415 32.606 11.541 1.00 64.50 191 ALA A C 1
ATOM 1435 O O . ALA A 1 191 ? 11.568 32.504 10.320 1.00 64.50 191 ALA A O 1
ATOM 1436 N N . ALA A 1 192 ? 12.425 32.950 12.346 1.00 64.12 192 ALA A N 1
ATOM 1437 C CA . ALA A 1 192 ? 13.786 33.201 11.870 1.00 64.12 192 ALA A CA 1
ATOM 1438 C C . ALA A 1 192 ? 14.455 31.939 11.287 1.00 64.12 192 ALA A C 1
ATOM 1440 O O . ALA A 1 192 ? 15.192 32.015 10.307 1.00 64.12 192 ALA A O 1
ATOM 1441 N N . SER A 1 193 ? 14.166 30.758 11.839 1.00 52.50 193 SER A N 1
ATOM 1442 C CA . SER A 1 193 ? 14.672 29.483 11.313 1.00 52.50 193 SER A CA 1
ATOM 1443 C C . SER A 1 193 ? 14.087 29.159 9.932 1.00 52.50 193 SER A C 1
ATOM 1445 O O . SER A 1 193 ? 14.807 28.745 9.020 1.00 52.50 193 SER A O 1
ATOM 1447 N N . THR A 1 194 ? 12.796 29.430 9.720 1.00 66.75 194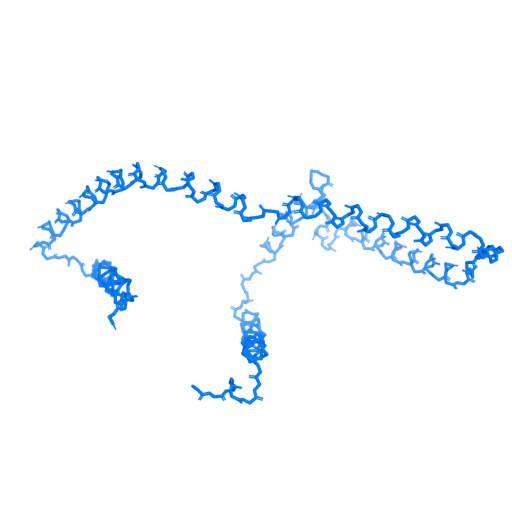 THR A N 1
ATOM 1448 C CA . THR A 1 194 ? 12.148 29.192 8.421 1.00 66.75 194 THR A CA 1
ATOM 1449 C C . THR A 1 194 ? 12.666 30.094 7.300 1.00 66.75 194 THR A C 1
ATOM 1451 O O . THR A 1 194 ? 12.788 29.633 6.164 1.00 66.75 194 THR A O 1
ATOM 1454 N N . THR A 1 195 ? 13.037 31.346 7.581 1.00 66.44 195 THR A N 1
ATOM 1455 C CA . THR A 1 195 ? 13.611 32.234 6.554 1.00 66.44 195 THR A CA 1
ATOM 1456 C C . THR A 1 195 ? 15.024 31.803 6.166 1.00 66.44 195 THR A C 1
ATOM 1458 O O . THR A 1 195 ? 15.346 31.767 4.977 1.00 66.44 195 THR A O 1
ATOM 1461 N N . VAL A 1 196 ? 15.839 31.368 7.134 1.00 71.25 196 VAL A N 1
ATOM 1462 C CA . VAL A 1 196 ? 17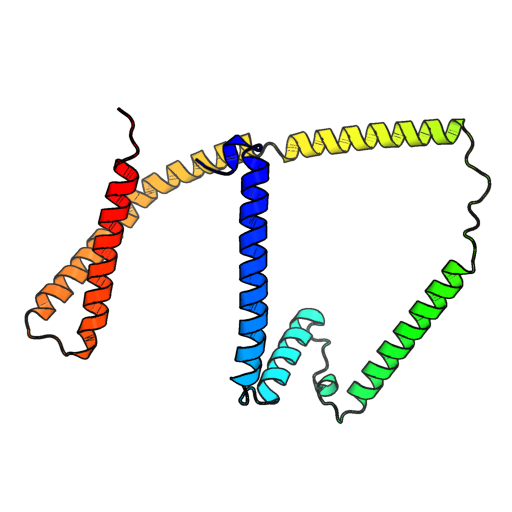.166 30.785 6.877 1.00 71.25 196 VAL A CA 1
ATOM 1463 C C . VAL A 1 196 ? 17.057 29.495 6.055 1.00 71.25 196 VAL A C 1
ATOM 1465 O O . VAL A 1 196 ? 17.807 29.327 5.092 1.00 71.25 196 VAL A O 1
ATOM 1468 N N . LEU A 1 197 ? 16.087 28.623 6.355 1.00 67.06 197 LEU A N 1
ATOM 1469 C CA . LEU A 1 197 ? 15.824 27.400 5.587 1.00 67.06 197 LEU A CA 1
ATOM 1470 C C . LEU A 1 197 ? 15.432 27.705 4.132 1.00 67.06 197 LEU A C 1
ATOM 1472 O O . LEU A 1 197 ? 15.939 27.061 3.216 1.00 67.06 197 LEU A O 1
ATOM 1476 N N . LEU A 1 198 ? 14.579 28.708 3.900 1.00 75.19 198 LEU A N 1
ATOM 1477 C CA . LEU A 1 198 ? 14.173 29.120 2.550 1.00 75.19 198 LEU A CA 1
ATOM 1478 C C . LEU A 1 198 ? 15.329 29.739 1.752 1.00 75.19 198 LEU A C 1
ATOM 1480 O O . LEU A 1 198 ? 15.463 29.475 0.554 1.00 75.19 198 LEU A O 1
ATOM 1484 N N . VAL A 1 199 ? 16.200 30.519 2.400 1.00 74.94 199 VAL A N 1
ATOM 1485 C CA . VAL A 1 199 ? 17.415 31.061 1.770 1.00 74.94 199 VAL A CA 1
ATOM 1486 C C . VAL A 1 199 ? 18.398 29.938 1.421 1.00 74.94 199 VAL A C 1
ATOM 1488 O O . VAL A 1 199 ? 18.940 29.928 0.312 1.00 74.94 199 VAL A O 1
ATOM 1491 N N . LEU A 1 200 ? 18.587 28.960 2.312 1.00 70.12 200 LEU A N 1
ATOM 1492 C CA . LEU A 1 200 ? 19.414 27.775 2.059 1.00 70.12 200 LEU A CA 1
ATOM 1493 C C . LEU A 1 200 ? 18.851 26.913 0.925 1.00 70.12 200 LEU A C 1
ATOM 1495 O O . LEU A 1 200 ? 19.612 26.544 0.033 1.00 70.12 200 LEU A O 1
ATOM 1499 N N . LEU A 1 201 ? 17.537 26.667 0.887 1.00 71.62 201 LEU A N 1
ATOM 1500 C CA . LEU A 1 201 ? 16.890 25.952 -0.219 1.00 71.62 201 LEU A CA 1
ATOM 1501 C C . LEU A 1 201 ? 17.087 26.683 -1.552 1.00 71.62 201 LEU A C 1
ATOM 1503 O O . LEU A 1 201 ? 17.459 26.067 -2.548 1.00 71.62 201 LEU A O 1
ATOM 1507 N N . ARG A 1 202 ? 16.893 28.009 -1.577 1.00 74.38 202 ARG A N 1
ATOM 1508 C CA . ARG A 1 202 ? 17.094 28.822 -2.787 1.00 74.38 202 ARG A CA 1
ATOM 1509 C C . ARG A 1 202 ? 18.544 28.775 -3.268 1.00 74.38 202 ARG A C 1
ATOM 1511 O O . ARG A 1 202 ? 18.776 28.729 -4.475 1.00 74.38 202 ARG A O 1
ATOM 1518 N N . LYS A 1 203 ? 19.512 28.783 -2.348 1.00 70.19 203 LYS A N 1
ATOM 1519 C CA . LYS A 1 203 ? 20.943 28.690 -2.672 1.00 70.19 203 LYS A CA 1
ATOM 1520 C C . LYS A 1 203 ? 21.329 27.290 -3.162 1.00 70.19 203 LYS A C 1
ATOM 1522 O O . LYS A 1 203 ? 22.117 27.189 -4.095 1.00 70.19 203 LYS A O 1
ATOM 1527 N N . LEU A 1 204 ? 20.734 26.234 -2.605 1.00 70.38 204 LEU A N 1
ATOM 1528 C CA . LEU A 1 204 ? 20.956 24.850 -3.034 1.00 70.38 204 LEU A CA 1
ATOM 1529 C C . LEU A 1 204 ? 20.398 24.590 -4.444 1.00 70.38 204 LEU A C 1
ATOM 1531 O O . LEU A 1 204 ? 21.069 23.984 -5.270 1.00 70.38 204 LEU A O 1
ATOM 1535 N N . LEU A 1 205 ? 19.203 25.113 -4.737 1.00 69.75 205 LEU A N 1
ATOM 1536 C CA . LEU A 1 205 ? 18.544 24.964 -6.039 1.00 69.75 205 LEU A CA 1
ATOM 1537 C C . LEU A 1 205 ? 19.213 25.798 -7.145 1.00 69.75 205 LEU A C 1
ATOM 1539 O O . LEU A 1 205 ? 19.226 25.382 -8.298 1.00 69.75 205 LEU A O 1
ATOM 1543 N N . LYS A 1 206 ? 19.801 26.957 -6.813 1.00 60.56 206 LYS A N 1
ATOM 1544 C CA . LYS A 1 206 ? 20.601 27.756 -7.763 1.00 60.56 206 LYS A CA 1
ATOM 1545 C C . LYS A 1 206 ? 22.046 27.275 -7.920 1.00 60.56 206 LYS A C 1
ATOM 1547 O O . LYS A 1 206 ? 22.663 27.586 -8.929 1.00 60.56 206 LYS A O 1
ATOM 1552 N N . GLY A 1 207 ? 22.582 26.531 -6.953 1.00 51.00 207 GLY A N 1
ATOM 1553 C CA . GLY A 1 207 ? 23.959 26.027 -6.969 1.00 51.00 207 GLY A CA 1
ATOM 1554 C C . GLY A 1 207 ? 24.194 24.781 -7.832 1.00 51.00 207 GLY A C 1
ATOM 1555 O O . GLY A 1 207 ? 25.326 24.318 -7.890 1.00 51.00 207 GLY A O 1
ATOM 1556 N N . GLN A 1 208 ? 23.159 24.231 -8.480 1.00 53.62 208 GLN A N 1
ATOM 1557 C CA . GLN A 1 208 ? 23.257 23.061 -9.370 1.00 53.62 208 GLN A CA 1
ATOM 1558 C C . GLN A 1 208 ? 23.187 23.402 -10.873 1.00 53.62 208 GLN A C 1
ATOM 1560 O O . GLN A 1 208 ? 22.976 22.509 -11.690 1.00 53.62 208 GLN A O 1
ATOM 1565 N N . ALA A 1 209 ? 23.368 24.667 -11.267 1.00 41.41 209 ALA A N 1
ATOM 1566 C CA . ALA A 1 209 ? 23.613 25.001 -12.672 1.00 41.41 209 ALA A CA 1
ATOM 1567 C C . ALA A 1 209 ? 25.111 24.790 -12.987 1.00 41.41 209 ALA A C 1
ATOM 1569 O O . ALA A 1 209 ? 25.939 25.434 -12.338 1.00 41.41 209 ALA A O 1
ATOM 1570 N N . PRO A 1 210 ? 25.479 23.885 -13.915 1.00 49.00 210 PRO A N 1
ATOM 1571 C CA . PRO A 1 210 ? 26.876 23.597 -14.227 1.00 49.00 210 PRO A CA 1
ATOM 1572 C C . PRO A 1 210 ? 27.515 24.736 -15.038 1.00 49.00 210 PRO A C 1
ATOM 1574 O O . PRO A 1 210 ? 26.915 25.234 -15.991 1.00 49.00 210 PRO A O 1
ATOM 1577 N N . HIS A 1 211 ? 28.746 25.094 -14.673 1.00 39.47 211 HIS A N 1
ATOM 1578 C CA . HIS A 1 211 ? 29.762 25.599 -15.597 1.00 39.47 211 HIS A CA 1
ATOM 1579 C C . HIS A 1 211 ? 30.823 24.514 -15.754 1.00 39.47 211 HIS A C 1
ATOM 1581 O O . HIS A 1 211 ? 31.166 23.898 -14.717 1.00 39.47 211 HIS A O 1
#

pLDDT: mean 75.4, std 12.55, range [39.47, 97.06]

Mean predicted aligned error: 21.04 Å

Foldseek 3Di:
DPVCVVDPPVVVVVVVVVVVVVVVVVVVVVVVVVVVVVPPDPPVVNVLVVVVVVQCVVVNPVRDSQLSDPPHVNVVVVVVVVVVVVVVVVVVVVVVVVPPPCPDPDDDPVVVVVVVVVVVVVVVVVVVVCVVVPVVVVVVVVVVVVVVVVVVVVCVVVVVVVVVVVVVVVVVVVVCVPPDDPVCVVVVVVVVVVVVVVVVVVCVVVVPDDD

Secondary structure (DSSP, 8-state):
--GGGTS-HHHHHHHHHHHHHHHHHHHHHHHHHHHHHH-S---HHHHHHHHHHHHHHHHGGG--GGGG-TTSHHHHHHHHHHHHHHHHHHHHHHHHHHS-----SPPPHHHHHHHHHHHHHHHHHHHHHHHHHT-HHHHHHHHHHHHHHHHHHHHHHHHHHHHHHHHHHHHHHHHTTS---TTSHHHHHHHHHHHHHHHHHHHHHHTT---

Sequence (211 aa):
MGLATIMPAWLAALLVCALFLIIALIGALVGLRKFKKAMPLLPEDTIRGLKHDLGIAKEGSAFDPAVLDPSSEQARAAKAAKDAKAAAAKAEKEAKAAAQPDLGPAPSEAELRRRLDQRRRHLTEVRDELGEETDVKTQALALLSATQDRLETGKERVGRQFAGLSESASSMLTRADGQPDPRWKPLLALAASTTVLLVLLRKLLKGQAPH

Radius of gyration: 32.15 Å; Cα contacts (8 Å, |Δi|>4): 28; chains: 1; bounding box: 58×86×62 Å

Solvent-accessible surface area (backbone atoms only — not comparable to full-atom values): 12124 Å² total; per-residue (Å²): 141,69,64,58,82,82,41,60,60,70,58,44,51,50,53,54,50,51,51,50,51,51,52,50,50,52,49,48,54,52,48,52,55,50,50,58,69,73,47,92,73,75,52,71,64,59,57,48,50,54,52,48,56,52,38,36,75,73,54,40,94,76,49,64,74,62,48,75,38,89,86,35,69,53,29,53,50,52,47,52,50,50,51,48,50,52,49,49,54,49,51,50,50,50,50,58,65,69,44,70,77,83,75,68,77,79,78,52,69,71,54,52,53,52,53,50,52,52,50,53,51,50,55,48,50,54,49,53,50,49,56,65,73,62,43,52,64,63,54,46,51,54,50,50,52,61,44,50,63,50,47,60,64,39,50,61,51,51,50,51,52,49,49,54,49,50,52,52,50,48,53,53,51,66,64,41,75,59,82,67,61,82,84,50,52,66,58,52,52,50,54,56,49,54,53,53,50,51,52,51,50,54,51,56,69,63,67,72,67,88,131